Protein AF-A0A8T3PXR4-F1 (afdb_monomer_lite)

Sequence (225 aa):
MSGLLNSSEVPILCLSCGRNTTKSIGWIKRHSDFVCACGSVTKLDESHDIKSEIAKVEGLLSAHDPPSKFDIDRLPADILSGIGLIIGWWGYLQFQLGVIIRKAMKLHNDTGRVLTYGPDLKVLCNIIGTLTHSDHWIKDKGIRDDLKKLIKDVRDNSEKRNDYAHGMFGYDEKKNVFIRHLLKTPAHRATPGTEEMTVDTLGEASDQARDLWIRAHGIRGRLRT

Secondary structure (DSSP, 8-state):
-HHHHHH-EEEEE-TTT--EEEEEHHHHTT-SEEE-TTS-EEETTT-HHHHHHHHHHHHHHHHT--S-TT-GGGS-HHHHHHHHHHHHHHHHHHHHHHHHHHHHTT--HHHHHHHHSS--HHHHHHHHHHHTT-TTT---HHHHHHHHHHHHHHHHHHHHHHHHHH-EEEEETTTTEEEEEE--SHHHHHS-EEEEE-HHHHHHHHHHHHHHHHHHHHHHHHS--

Foldseek 3Di:
DCVVQQADWDWDADPPPRD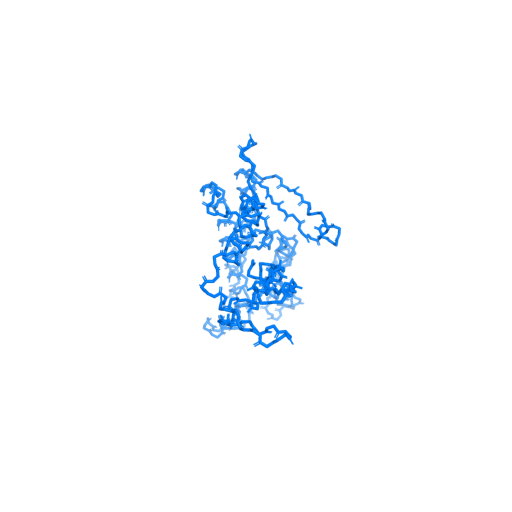IDIDGPVVLVVDQWDQDPVGDIDGSVPDPVNVVRSVVSVVVVVVPPPPVQFPVVPDDPLVVVLLVLLLVLLVLLLVLLLLLLCLLVVHDPVVSCVVSPPDDLLVSLVSLLVSLVDCSSPVDVVLSVLSPVLSVLCVVCVVVNCQSVPWGWGADPVVRWIWTFACPDPVCVVPTDIDTDDSVNSVVSSVSSNVSSVSSVVSSVVRDD

Radius of gyration: 28.44 Å; chains: 1; bounding box: 47×40×87 Å

Structure (mmCIF, N/CA/C/O backbone):
data_AF-A0A8T3PXR4-F1
#
_entry.id   AF-A0A8T3PXR4-F1
#
loop_
_atom_site.group_PDB
_atom_site.id
_atom_site.type_symbol
_atom_site.label_atom_id
_atom_site.label_alt_id
_atom_site.label_comp_id
_atom_site.label_asym_id
_atom_site.label_entity_id
_atom_site.label_seq_id
_atom_site.pdbx_PDB_ins_code
_atom_site.Cartn_x
_atom_site.Cartn_y
_atom_site.Cartn_z
_atom_site.occupancy
_atom_site.B_iso_or_equiv
_atom_site.auth_seq_id
_atom_site.auth_comp_id
_atom_site.auth_asym_id
_atom_site.auth_atom_id
_atom_site.pdbx_PDB_model_num
ATOM 1 N N . MET A 1 1 ? 4.095 -9.688 -24.729 1.00 55.47 1 MET A N 1
ATOM 2 C CA . MET A 1 1 ? 4.976 -9.709 -25.920 1.00 55.47 1 MET A CA 1
ATOM 3 C C . MET A 1 1 ? 4.521 -10.650 -27.032 1.00 55.47 1 MET A C 1
ATOM 5 O O . MET A 1 1 ? 4.740 -10.305 -28.183 1.00 55.47 1 MET A O 1
ATOM 9 N N . SER A 1 2 ? 3.842 -11.774 -26.756 1.00 61.28 2 SER A N 1
ATOM 10 C CA . SER A 1 2 ? 3.368 -12.675 -27.827 1.00 61.28 2 SER A CA 1
ATOM 11 C C . SER A 1 2 ? 2.432 -11.996 -28.840 1.00 61.28 2 SER A C 1
ATOM 13 O O . SER A 1 2 ? 2.462 -12.341 -30.013 1.00 61.28 2 SER A O 1
ATOM 15 N N . GLY A 1 3 ? 1.639 -11.003 -28.419 1.00 70.19 3 GLY A N 1
ATOM 16 C CA . GLY A 1 3 ? 0.692 -10.299 -29.291 1.00 70.19 3 GLY A CA 1
ATOM 17 C C . GLY A 1 3 ? 1.332 -9.546 -30.466 1.00 70.19 3 GLY A C 1
ATOM 18 O O . GLY A 1 3 ? 0.907 -9.752 -31.596 1.00 70.19 3 GLY A O 1
ATOM 19 N N . LEU A 1 4 ? 2.365 -8.729 -30.209 1.00 76.50 4 LEU A N 1
ATOM 20 C CA . LEU A 1 4 ? 3.019 -7.882 -31.223 1.00 76.50 4 LEU A CA 1
ATOM 21 C C . LEU A 1 4 ? 3.772 -8.712 -32.269 1.00 76.50 4 LEU A C 1
ATOM 23 O O . LEU A 1 4 ? 3.573 -8.511 -33.465 1.00 76.50 4 LEU A O 1
ATOM 27 N N . LEU A 1 5 ? 4.556 -9.699 -31.822 1.00 83.12 5 LEU A N 1
ATOM 28 C CA . LEU A 1 5 ? 5.255 -10.622 -32.719 1.00 83.12 5 LEU A CA 1
ATOM 29 C C . LEU A 1 5 ? 4.261 -11.416 -33.577 1.00 83.12 5 LEU A C 1
ATOM 31 O O . LEU A 1 5 ? 4.453 -11.568 -34.777 1.00 83.12 5 LEU A O 1
ATOM 35 N N . ASN A 1 6 ? 3.163 -11.890 -32.982 1.00 87.25 6 ASN A N 1
ATOM 36 C CA . ASN A 1 6 ? 2.164 -12.671 -33.707 1.00 87.25 6 ASN A CA 1
ATOM 37 C C . ASN A 1 6 ? 1.379 -11.855 -34.745 1.00 87.25 6 ASN A C 1
ATOM 39 O O . ASN A 1 6 ? 0.798 -12.468 -35.642 1.00 87.25 6 ASN A O 1
ATOM 43 N N . SER A 1 7 ? 1.340 -10.524 -34.624 1.00 89.38 7 SER A N 1
ATOM 44 C CA . SER A 1 7 ? 0.686 -9.627 -35.584 1.00 89.38 7 SER A CA 1
ATOM 45 C C . SER A 1 7 ? 1.596 -9.142 -36.713 1.00 89.38 7 SER A C 1
ATOM 47 O O . SER A 1 7 ? 1.076 -8.676 -37.721 1.00 89.38 7 SER A O 1
ATOM 49 N N . SER A 1 8 ? 2.922 -9.254 -36.579 1.00 91.31 8 SER A N 1
ATOM 50 C CA . SER A 1 8 ? 3.862 -8.864 -37.636 1.00 91.31 8 SER A CA 1
ATOM 51 C C . SER A 1 8 ? 3.664 -9.713 -38.891 1.00 91.31 8 SER A C 1
ATOM 53 O O . SER A 1 8 ? 3.487 -10.928 -38.796 1.00 91.31 8 SER A O 1
ATOM 55 N N . GLU A 1 9 ? 3.692 -9.075 -40.061 1.00 94.50 9 GLU A N 1
ATOM 56 C CA . GLU A 1 9 ? 3.496 -9.734 -41.353 1.00 94.50 9 GLU A CA 1
ATOM 57 C C . GLU A 1 9 ? 4.823 -10.137 -42.001 1.00 94.50 9 GLU A C 1
ATOM 59 O O . GLU A 1 9 ? 5.795 -9.385 -41.974 1.00 94.50 9 GLU A O 1
ATOM 64 N N . VAL A 1 10 ? 4.839 -11.321 -42.612 1.00 94.88 10 VAL A N 1
ATOM 65 C CA . VAL A 1 10 ? 5.963 -11.874 -43.373 1.00 94.88 10 VAL A CA 1
ATOM 66 C C . VAL A 1 10 ? 5.475 -12.209 -44.788 1.00 94.88 10 VAL A C 1
ATOM 68 O O . VAL A 1 10 ? 4.393 -12.796 -44.935 1.00 94.88 10 VAL A O 1
ATOM 71 N N . PRO A 1 11 ? 6.222 -11.829 -45.841 1.00 95.19 11 PRO A N 1
ATOM 72 C CA . PRO A 1 11 ? 5.898 -12.211 -47.210 1.00 95.19 11 PRO A CA 1
ATOM 73 C C . PRO A 1 11 ? 6.152 -13.707 -47.449 1.00 95.19 11 PRO A C 1
ATOM 75 O O . PRO A 1 11 ? 7.152 -14.270 -47.014 1.00 95.19 11 PRO A O 1
ATOM 78 N N . ILE A 1 12 ? 5.250 -14.344 -48.187 1.00 95.00 12 ILE A N 1
ATOM 79 C CA . ILE A 1 12 ? 5.318 -15.730 -48.644 1.00 95.00 12 ILE A CA 1
ATOM 80 C C . ILE A 1 12 ? 5.253 -15.705 -50.169 1.00 95.00 12 ILE A C 1
ATOM 82 O O . ILE A 1 12 ? 4.211 -15.392 -50.760 1.00 95.00 12 ILE A O 1
ATOM 86 N N . LEU A 1 13 ? 6.374 -16.054 -50.799 1.00 93.38 13 LEU A N 1
ATOM 87 C CA . LEU A 1 13 ? 6.504 -16.165 -52.246 1.00 93.38 13 LEU A CA 1
ATOM 88 C C . LEU A 1 13 ? 6.073 -17.560 -52.717 1.00 93.38 13 LEU A C 1
ATOM 90 O O . LEU A 1 13 ? 6.579 -18.581 -52.255 1.00 93.38 13 LEU A O 1
ATOM 94 N N . CYS A 1 14 ? 5.157 -17.613 -53.679 1.00 93.75 14 CYS A N 1
ATOM 95 C CA . CYS A 1 14 ? 4.831 -18.845 -54.384 1.00 93.75 14 CYS A CA 1
ATOM 96 C C . CYS A 1 14 ? 5.890 -19.132 -55.458 1.00 93.75 14 CYS A C 1
ATOM 98 O O . CYS A 1 14 ? 5.973 -18.412 -56.452 1.00 93.75 14 CYS A O 1
ATOM 100 N N . LEU A 1 15 ? 6.642 -20.225 -55.306 1.00 91.25 15 LEU A N 1
ATOM 101 C CA . LEU A 1 15 ? 7.681 -20.622 -56.267 1.00 91.25 15 LEU A CA 1
ATOM 102 C C . LEU A 1 15 ? 7.122 -21.066 -57.629 1.00 91.25 15 LEU A C 1
ATOM 104 O O . LEU A 1 15 ? 7.835 -21.025 -58.624 1.00 91.25 15 LEU A O 1
ATOM 108 N N . SER A 1 16 ? 5.848 -21.467 -57.698 1.00 94.50 16 SER A N 1
ATOM 109 C CA . SER A 1 16 ? 5.230 -21.929 -58.948 1.00 94.50 16 SER A CA 1
ATOM 110 C C . SER A 1 16 ? 4.718 -20.794 -59.837 1.00 94.50 16 SER A C 1
ATOM 112 O O . SER A 1 16 ? 4.829 -20.886 -61.053 1.00 94.50 16 SER A O 1
ATOM 114 N N . CYS A 1 17 ? 4.121 -19.742 -59.263 1.00 94.94 17 CYS A N 1
ATOM 115 C CA . CYS A 1 17 ? 3.515 -18.648 -60.042 1.00 94.94 17 CYS A CA 1
ATOM 116 C C . CYS A 1 17 ? 4.077 -17.254 -59.735 1.00 94.94 17 CYS A C 1
ATOM 118 O O . CYS A 1 17 ? 3.579 -16.270 -60.277 1.00 94.94 17 CYS A O 1
ATOM 120 N N . GLY A 1 18 ? 5.064 -17.145 -58.843 1.00 94.19 18 GLY A N 1
ATOM 121 C CA . GLY A 1 18 ? 5.722 -15.885 -58.488 1.00 94.19 18 G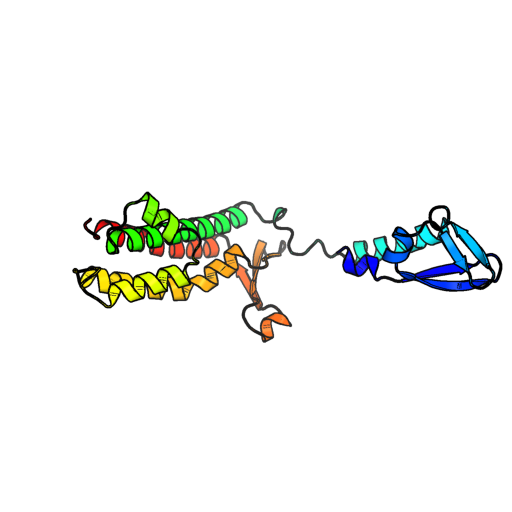LY A CA 1
ATOM 122 C C . GLY A 1 18 ? 4.862 -14.903 -57.688 1.00 94.19 18 GLY A C 1
ATOM 123 O O . GLY A 1 18 ? 5.325 -13.813 -57.363 1.00 94.19 18 GLY A O 1
ATOM 124 N N . ARG A 1 19 ? 3.611 -15.249 -57.348 1.00 94.19 19 ARG A N 1
ATOM 125 C CA . ARG A 1 19 ? 2.759 -14.384 -56.521 1.00 94.19 19 ARG A CA 1
ATOM 126 C C . ARG A 1 19 ? 3.329 -14.276 -55.112 1.00 94.19 19 ARG A C 1
ATOM 128 O O . ARG A 1 19 ? 3.669 -15.289 -54.502 1.00 94.19 19 ARG A O 1
ATOM 135 N N . ASN A 1 20 ? 3.352 -13.056 -54.590 1.00 94.69 20 ASN A N 1
ATOM 136 C CA . ASN A 1 20 ? 3.732 -12.764 -53.216 1.00 94.69 20 ASN A CA 1
ATOM 137 C C . ASN A 1 20 ? 2.477 -12.461 -52.387 1.00 94.69 20 ASN A C 1
ATOM 139 O O . ASN A 1 20 ? 1.603 -11.715 -52.829 1.00 94.69 20 ASN A O 1
ATOM 143 N N . THR A 1 21 ? 2.375 -13.051 -51.202 1.00 94.69 21 THR A N 1
ATOM 144 C CA . THR A 1 21 ? 1.263 -12.834 -50.264 1.00 94.69 21 THR A CA 1
ATOM 145 C C . THR A 1 21 ? 1.810 -12.591 -48.872 1.00 94.69 21 THR A C 1
ATOM 147 O O . THR A 1 21 ? 2.827 -13.173 -48.526 1.00 94.69 21 THR A O 1
ATOM 150 N N . THR A 1 22 ? 1.155 -11.776 -48.051 1.00 95.62 22 THR A N 1
ATOM 151 C CA . THR A 1 22 ? 1.582 -11.575 -46.661 1.00 95.62 22 THR A CA 1
ATOM 152 C C . THR A 1 22 ? 0.724 -12.394 -45.702 1.00 95.62 22 THR A C 1
ATOM 154 O O . THR A 1 22 ? -0.483 -12.577 -45.902 1.00 95.62 22 THR A O 1
ATOM 157 N N . LYS A 1 23 ? 1.359 -12.936 -44.659 1.00 96.56 23 LYS A N 1
ATOM 158 C CA . LYS A 1 23 ? 0.690 -13.600 -43.533 1.00 96.56 23 LYS A CA 1
ATOM 159 C C . LYS A 1 23 ? 1.350 -13.192 -42.232 1.00 96.56 23 LYS A C 1
ATOM 161 O O . LYS A 1 23 ? 2.550 -12.941 -42.191 1.00 96.56 23 LYS A O 1
ATOM 166 N N . SER A 1 24 ? 0.570 -13.155 -41.157 1.00 96.06 24 SER A N 1
ATOM 167 C CA . SER A 1 24 ? 1.131 -12.866 -39.844 1.00 96.06 24 SER A CA 1
ATOM 168 C C . SER A 1 24 ? 1.971 -14.035 -39.327 1.00 96.06 24 SER A C 1
ATOM 170 O O . SER A 1 24 ? 1.645 -15.198 -39.582 1.00 96.06 24 SER A O 1
ATOM 172 N N . ILE A 1 25 ? 3.016 -13.753 -38.547 1.00 93.12 25 ILE A N 1
ATOM 173 C CA . ILE A 1 25 ? 3.859 -14.788 -37.920 1.00 93.12 25 ILE A CA 1
ATOM 174 C C . ILE A 1 25 ? 3.004 -15.738 -37.076 1.00 93.12 25 ILE A C 1
ATOM 176 O O . ILE A 1 25 ? 3.205 -16.950 -37.105 1.00 93.12 25 ILE A O 1
ATOM 180 N N . GLY A 1 26 ? 2.000 -15.210 -36.368 1.00 92.44 26 GLY A N 1
ATOM 181 C CA . GLY A 1 26 ? 1.079 -16.031 -35.590 1.00 92.44 26 GLY A CA 1
ATOM 182 C C . GLY A 1 26 ? 0.266 -16.994 -36.459 1.00 92.44 26 GLY A C 1
ATOM 183 O O . GLY A 1 26 ? -0.016 -18.108 -36.025 1.00 92.44 26 GLY A O 1
ATOM 184 N N . TRP A 1 27 ? -0.109 -16.592 -37.678 1.00 96.25 27 TRP A N 1
ATOM 185 C CA . TRP A 1 27 ? -0.754 -17.486 -38.639 1.00 96.25 27 TRP A CA 1
ATOM 186 C C . TRP A 1 27 ? 0.228 -18.550 -39.138 1.00 96.25 27 TRP A C 1
ATOM 188 O O . TRP A 1 27 ? -0.108 -19.730 -39.083 1.00 96.25 27 TRP A O 1
ATOM 198 N N . ILE A 1 28 ? 1.445 -18.153 -39.528 1.00 95.12 28 ILE A N 1
ATOM 199 C CA . ILE A 1 28 ? 2.487 -19.061 -40.037 1.00 95.12 28 ILE A CA 1
ATOM 200 C C . ILE A 1 28 ? 2.848 -20.127 -38.995 1.00 95.12 28 ILE A C 1
ATOM 202 O O . ILE A 1 28 ? 2.883 -21.305 -39.316 1.00 95.12 28 ILE A O 1
ATOM 206 N N . LYS A 1 29 ? 3.012 -19.757 -37.719 1.00 92.00 29 LYS A N 1
ATOM 207 C CA . LYS A 1 29 ? 3.325 -20.711 -36.635 1.00 92.00 29 LYS A CA 1
ATOM 208 C C . LYS A 1 29 ? 2.205 -21.728 -36.354 1.00 92.00 29 LYS A C 1
ATOM 210 O O . LYS A 1 29 ? 2.455 -22.720 -35.678 1.00 92.00 29 LYS A O 1
ATOM 215 N N . ARG A 1 30 ? 0.974 -21.485 -36.824 1.00 95.50 30 ARG A N 1
ATOM 216 C CA . ARG A 1 30 ? -0.191 -22.371 -36.617 1.00 95.50 30 ARG A CA 1
ATOM 217 C C . ARG A 1 30 ? -0.522 -23.263 -37.814 1.00 95.50 30 ARG A C 1
ATOM 219 O O . ARG A 1 30 ? -1.423 -24.087 -37.690 1.00 95.50 30 ARG A O 1
ATOM 226 N N . HIS A 1 31 ? 0.156 -23.095 -38.946 1.00 96.31 31 HIS A N 1
ATOM 227 C CA . HIS A 1 31 ? -0.117 -23.847 -40.169 1.00 96.31 31 HIS A CA 1
ATOM 228 C C . HIS A 1 31 ? 1.189 -24.444 -40.696 1.00 96.31 31 HIS A C 1
ATOM 230 O O . HIS A 1 31 ? 2.198 -23.752 -40.769 1.00 96.31 31 HIS A O 1
ATOM 236 N N . SER A 1 32 ? 1.174 -25.723 -41.070 1.00 94.88 32 SER A N 1
ATOM 237 C CA . SER A 1 32 ? 2.310 -26.380 -41.731 1.00 94.88 32 SER A CA 1
ATOM 238 C C . SER A 1 32 ? 2.436 -25.965 -43.193 1.00 94.88 32 SER A C 1
ATOM 240 O O . SER A 1 32 ? 3.538 -25.895 -43.725 1.00 94.88 32 SER A O 1
ATOM 242 N N . ASP A 1 33 ? 1.310 -25.638 -43.831 1.00 95.94 33 ASP A N 1
ATOM 243 C CA . ASP A 1 33 ? 1.216 -25.469 -45.275 1.00 95.94 33 ASP A CA 1
ATOM 244 C C . ASP A 1 33 ? 0.520 -24.165 -45.663 1.00 95.94 33 ASP A C 1
ATOM 246 O O . ASP A 1 33 ? -0.430 -23.703 -45.024 1.00 95.94 33 ASP A O 1
ATOM 250 N N . PHE A 1 34 ? 0.967 -23.595 -46.778 1.00 95.31 34 PHE A N 1
ATOM 251 C CA . PHE A 1 34 ? 0.321 -22.484 -47.457 1.00 95.31 34 PHE A CA 1
ATOM 252 C C . PHE A 1 34 ? -0.095 -22.900 -48.866 1.00 95.31 34 PHE A C 1
ATOM 254 O O . PHE A 1 34 ? 0.737 -23.311 -49.673 1.00 95.31 34 PHE A O 1
ATOM 261 N N . VAL A 1 35 ? -1.381 -22.747 -49.181 1.00 96.62 35 VAL A N 1
ATOM 262 C CA . VAL A 1 35 ? -1.915 -23.009 -50.521 1.00 96.62 35 VAL A CA 1
ATOM 263 C C . VAL A 1 35 ? -2.042 -21.689 -51.272 1.00 96.62 35 VAL A C 1
ATOM 265 O O . VAL A 1 35 ? -2.816 -20.808 -50.889 1.00 96.62 35 VAL A O 1
ATOM 268 N N . CYS A 1 36 ? -1.283 -21.542 -52.355 1.00 96.00 36 CYS A N 1
ATOM 269 C CA . CYS A 1 36 ? -1.393 -20.382 -53.228 1.00 96.00 36 CYS A CA 1
ATOM 270 C C . CYS A 1 36 ? -2.688 -20.449 -54.051 1.00 96.00 36 CYS A C 1
ATOM 272 O O . CYS A 1 36 ? -3.188 -21.523 -54.374 1.00 96.00 36 CYS A O 1
ATOM 274 N N . ALA A 1 37 ? -3.189 -19.299 -54.502 1.00 94.81 37 ALA A N 1
ATOM 275 C CA . ALA A 1 37 ? -4.340 -19.224 -55.401 1.00 94.81 37 ALA A CA 1
ATOM 276 C C . ALA A 1 37 ? -4.116 -19.893 -56.778 1.00 94.81 37 ALA A C 1
ATOM 278 O O . ALA A 1 37 ? -5.078 -20.095 -57.509 1.00 94.81 37 ALA A O 1
ATOM 279 N N . CYS A 1 38 ? -2.875 -20.231 -57.152 1.00 94.50 38 CYS A N 1
ATOM 280 C CA . CYS A 1 38 ? -2.594 -21.066 -58.328 1.00 94.50 38 CYS A CA 1
ATOM 281 C C . CYS A 1 38 ? -2.692 -22.580 -58.051 1.00 94.50 38 CYS A C 1
ATOM 283 O O . CYS A 1 38 ? -2.491 -23.370 -58.967 1.00 94.50 38 CYS A O 1
ATOM 285 N N . GLY A 1 39 ? -2.962 -22.984 -56.805 1.00 95.25 39 GLY A N 1
ATOM 286 C CA . GLY A 1 39 ? -3.069 -24.380 -56.376 1.00 95.25 39 GLY A CA 1
ATOM 287 C C . GLY A 1 39 ? -1.771 -25.002 -55.853 1.00 95.25 39 GLY A C 1
ATOM 288 O O . GLY A 1 39 ? -1.816 -26.101 -55.310 1.00 95.25 39 GLY A O 1
ATOM 289 N N . SER A 1 40 ? -0.621 -24.327 -55.964 1.00 96.12 40 SER A N 1
ATOM 290 C CA . SER A 1 40 ? 0.639 -24.843 -55.411 1.00 96.12 40 SER A CA 1
ATOM 291 C C . SER A 1 40 ? 0.632 -24.824 -53.881 1.00 96.12 40 SER A C 1
ATOM 293 O O . SER A 1 40 ? 0.178 -23.842 -53.284 1.00 96.12 40 SER A O 1
ATOM 295 N N . VAL A 1 41 ? 1.236 -25.834 -53.260 1.00 95.81 41 VAL A N 1
ATOM 296 C CA . VAL A 1 41 ? 1.406 -25.921 -51.805 1.00 95.81 41 VAL A CA 1
ATOM 297 C C . VAL A 1 41 ? 2.857 -25.614 -51.432 1.00 95.81 41 VAL A C 1
ATOM 299 O O . VAL A 1 41 ? 3.776 -26.210 -51.988 1.00 95.81 41 VAL A O 1
ATOM 302 N N . THR A 1 42 ? 3.057 -24.697 -50.488 1.00 94.75 42 THR A N 1
ATOM 303 C CA . THR A 1 42 ? 4.356 -24.388 -49.879 1.00 94.75 42 THR A CA 1
ATOM 304 C C . THR A 1 42 ? 4.360 -24.891 -48.443 1.00 94.75 42 THR A C 1
ATOM 306 O O . THR A 1 42 ? 3.550 -24.432 -47.638 1.00 94.75 42 THR A O 1
ATOM 309 N N . LYS A 1 43 ? 5.301 -25.775 -48.107 1.00 94.69 43 LYS A N 1
ATOM 310 C CA . LYS A 1 43 ? 5.554 -26.190 -46.724 1.00 94.69 43 LYS A CA 1
ATOM 311 C C . LYS A 1 43 ? 6.290 -25.087 -45.968 1.00 94.69 43 LYS A C 1
ATOM 313 O O . LYS A 1 43 ? 7.404 -24.702 -46.329 1.00 94.69 43 LYS A O 1
ATOM 318 N N . LEU A 1 44 ? 5.643 -24.530 -44.955 1.00 92.06 44 LEU A N 1
ATOM 319 C CA . LEU A 1 44 ? 6.114 -23.363 -44.206 1.00 92.06 44 LEU A CA 1
ATOM 320 C C . LEU A 1 44 ? 7.227 -23.726 -43.219 1.00 92.06 44 LEU A C 1
ATOM 322 O O . LEU A 1 44 ? 8.135 -22.932 -42.984 1.00 92.06 44 LEU A O 1
ATOM 326 N N . ASP A 1 45 ? 7.173 -24.933 -42.669 1.00 88.44 45 ASP A N 1
ATOM 327 C CA . ASP A 1 45 ? 8.142 -25.493 -41.729 1.00 88.44 45 ASP A CA 1
ATOM 328 C C . ASP A 1 45 ? 9.436 -25.976 -42.399 1.00 88.44 45 ASP A C 1
ATOM 330 O O . ASP A 1 45 ? 10.473 -26.052 -41.743 1.00 88.44 45 ASP A O 1
ATOM 334 N N . GLU A 1 46 ? 9.410 -26.264 -43.696 1.00 89.56 46 GLU A N 1
ATOM 335 C CA . GLU A 1 46 ? 10.587 -26.652 -44.483 1.00 89.56 46 GLU A CA 1
ATOM 336 C C . GLU A 1 46 ? 11.215 -25.461 -45.233 1.00 89.56 46 GLU A C 1
ATOM 338 O O . GLU A 1 46 ? 12.376 -25.525 -45.639 1.00 89.56 46 GLU A O 1
ATOM 343 N N . SER A 1 47 ? 10.494 -24.343 -45.373 1.00 88.38 47 SER A N 1
ATOM 344 C CA . SER A 1 47 ? 10.971 -23.172 -46.114 1.00 88.38 47 SER A CA 1
ATOM 345 C C . SER A 1 47 ? 12.032 -22.377 -45.346 1.00 88.38 47 SER A C 1
ATOM 347 O O . SER A 1 47 ? 11.750 -21.704 -44.349 1.00 88.38 47 SER A O 1
ATOM 349 N N . HIS A 1 48 ? 13.271 -22.422 -45.842 1.00 85.31 48 HIS A N 1
ATOM 350 C CA . HIS A 1 48 ? 14.401 -21.679 -45.281 1.00 85.31 48 HIS A CA 1
ATOM 351 C C . HIS A 1 48 ? 14.174 -20.158 -45.311 1.00 85.31 48 HIS A C 1
ATOM 353 O O . HIS A 1 48 ? 14.446 -19.475 -44.324 1.00 85.31 48 HIS A O 1
ATOM 359 N N . ASP A 1 49 ? 13.617 -19.633 -46.402 1.00 86.81 49 ASP A N 1
ATOM 360 C CA . ASP A 1 49 ? 13.422 -18.190 -46.587 1.00 86.81 49 ASP A CA 1
ATOM 361 C C . ASP A 1 49 ? 12.409 -17.622 -45.587 1.00 86.81 49 ASP A C 1
ATOM 363 O O . ASP A 1 49 ? 12.632 -16.570 -44.990 1.00 86.81 49 ASP A O 1
ATOM 367 N N . ILE A 1 50 ? 11.330 -18.365 -45.319 1.00 89.38 50 IL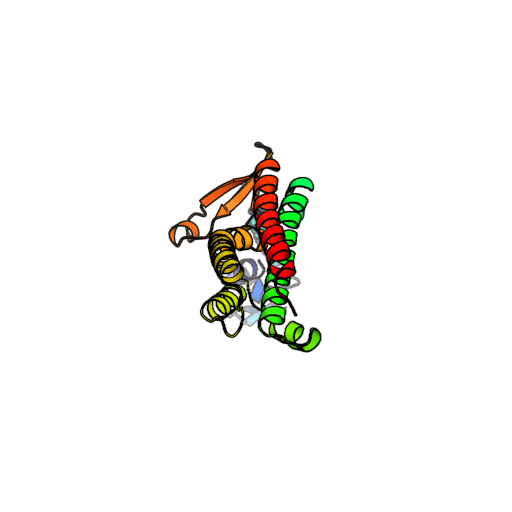E A N 1
ATOM 368 C CA . ILE A 1 50 ? 10.306 -17.959 -44.347 1.00 89.38 50 ILE A CA 1
ATOM 369 C C . ILE A 1 50 ? 10.882 -17.976 -42.929 1.00 89.38 50 ILE A C 1
ATOM 371 O O . ILE A 1 50 ? 10.646 -17.049 -42.154 1.00 89.38 50 ILE A O 1
ATOM 375 N N . LYS A 1 51 ? 11.682 -18.994 -42.588 1.00 89.56 51 LYS A N 1
ATOM 376 C CA . LYS A 1 51 ? 12.378 -19.046 -41.295 1.00 89.56 51 LYS A CA 1
ATOM 377 C C . LYS A 1 51 ? 13.359 -17.892 -41.127 1.00 89.56 51 LYS A C 1
ATOM 379 O O . LYS A 1 51 ? 13.422 -17.318 -40.043 1.00 89.56 51 LYS A O 1
ATOM 384 N N . SER A 1 52 ? 14.097 -17.544 -42.179 1.00 88.94 52 SER A N 1
ATOM 385 C CA . SER A 1 52 ? 15.052 -16.436 -42.152 1.00 88.94 52 SER A CA 1
ATOM 386 C C . SER A 1 52 ? 14.356 -15.089 -41.937 1.00 88.94 52 SER A C 1
ATOM 388 O O . SER A 1 52 ? 14.785 -14.315 -41.083 1.00 88.94 52 SER A O 1
ATOM 390 N N . GLU A 1 53 ? 13.238 -14.834 -42.620 1.00 89.06 53 GLU A N 1
ATOM 391 C CA . GLU A 1 53 ? 12.463 -13.604 -42.421 1.00 89.06 53 GLU A CA 1
ATOM 392 C C . GLU A 1 53 ? 11.809 -13.542 -41.031 1.00 89.06 53 GLU A C 1
ATOM 394 O O . GLU A 1 53 ? 11.844 -12.491 -40.391 1.00 89.06 53 GLU A O 1
ATOM 399 N N . ILE A 1 54 ? 11.296 -14.661 -40.500 1.00 90.00 54 ILE A N 1
ATOM 400 C CA . ILE A 1 54 ? 10.821 -14.718 -39.105 1.00 90.00 54 ILE A CA 1
ATOM 401 C C . ILE A 1 54 ? 11.966 -14.398 -38.141 1.00 90.00 54 ILE A C 1
ATOM 403 O O . ILE A 1 54 ? 11.793 -13.545 -37.276 1.00 90.00 54 ILE A O 1
ATOM 407 N N . ALA A 1 55 ? 13.138 -15.014 -38.315 1.00 88.62 55 ALA A N 1
ATOM 408 C CA . ALA A 1 55 ? 14.304 -14.774 -37.466 1.00 88.62 55 ALA A CA 1
ATOM 409 C C . ALA A 1 55 ? 14.797 -13.321 -37.550 1.00 88.62 55 ALA A C 1
ATOM 411 O O . ALA A 1 55 ? 15.245 -12.758 -36.555 1.00 88.62 55 ALA A O 1
ATOM 412 N N . LYS A 1 56 ? 14.683 -12.683 -38.717 1.00 89.31 56 LYS A N 1
ATOM 413 C CA . LYS A 1 56 ? 15.001 -11.265 -38.908 1.00 89.31 56 LYS A CA 1
ATOM 414 C C . LYS A 1 56 ? 14.008 -10.361 -38.185 1.00 89.31 56 LYS A C 1
ATOM 416 O O . LYS A 1 56 ? 14.432 -9.416 -37.529 1.00 89.31 56 LYS A O 1
ATOM 421 N N . VAL A 1 57 ? 12.706 -10.645 -38.267 1.00 85.75 57 VAL A N 1
ATOM 422 C CA . VAL A 1 57 ? 11.680 -9.901 -37.518 1.00 85.75 57 VAL A CA 1
ATOM 423 C C . VAL A 1 57 ? 11.850 -10.110 -36.012 1.00 85.75 57 VAL A C 1
ATOM 425 O O . VAL A 1 57 ? 11.798 -9.142 -35.257 1.00 85.75 57 VAL A O 1
ATOM 428 N N . GLU A 1 58 ? 12.117 -11.341 -35.572 1.00 84.06 58 GLU A N 1
ATOM 429 C CA . GLU A 1 58 ? 12.435 -11.664 -34.177 1.00 84.06 58 GLU A CA 1
ATOM 430 C C . GLU A 1 58 ? 13.697 -10.918 -33.721 1.00 84.06 58 GLU A C 1
ATOM 432 O O . GLU A 1 58 ? 13.666 -10.250 -32.694 1.00 84.06 58 GLU A O 1
ATOM 437 N N . GLY A 1 59 ? 14.762 -10.914 -34.525 1.00 82.25 59 GLY A N 1
ATOM 438 C CA . GLY A 1 59 ? 15.999 -10.184 -34.250 1.00 82.25 59 GLY A CA 1
ATOM 439 C C . GLY A 1 59 ? 15.823 -8.665 -34.213 1.00 82.25 59 GLY A C 1
ATOM 440 O O . GLY A 1 59 ? 16.414 -8.016 -33.360 1.00 82.25 59 GLY A O 1
ATOM 441 N N . LEU A 1 60 ? 14.988 -8.085 -35.080 1.00 79.62 60 LEU A N 1
ATOM 442 C CA . LEU A 1 60 ? 14.663 -6.654 -35.055 1.00 79.62 60 LEU A CA 1
ATOM 443 C C . LEU A 1 60 ? 13.850 -6.278 -33.815 1.00 79.62 60 LEU A C 1
ATOM 445 O O . LEU A 1 60 ? 14.089 -5.225 -33.231 1.00 79.62 60 LEU A O 1
ATOM 449 N N . LEU A 1 61 ? 12.919 -7.136 -33.397 1.00 70.31 61 LEU A N 1
ATOM 450 C CA . LEU A 1 61 ? 12.148 -6.932 -32.173 1.00 70.31 61 LEU A CA 1
ATOM 451 C C . LEU A 1 61 ? 13.016 -7.117 -30.922 1.00 70.31 61 LEU A C 1
ATOM 453 O O . LEU A 1 61 ? 12.874 -6.340 -29.987 1.00 70.31 61 LEU A O 1
ATOM 457 N N . SER A 1 62 ? 13.962 -8.059 -30.931 1.00 62.78 62 SER A N 1
ATOM 458 C CA . SER A 1 62 ? 14.920 -8.268 -29.837 1.00 62.78 62 SER A CA 1
ATOM 459 C C . SER A 1 62 ? 16.043 -7.224 -29.792 1.00 62.78 62 SER A C 1
ATOM 461 O O . SER A 1 62 ? 16.504 -6.877 -28.713 1.00 62.78 62 SER A O 1
ATOM 463 N N . ALA A 1 63 ? 16.490 -6.680 -30.929 1.00 57.62 63 ALA A N 1
ATOM 464 C CA . ALA A 1 63 ? 17.468 -5.585 -30.978 1.00 57.62 63 ALA A CA 1
ATOM 465 C C . ALA A 1 63 ? 16.843 -4.224 -30.620 1.00 57.62 63 ALA A C 1
ATOM 467 O O . ALA A 1 63 ? 17.547 -3.303 -30.206 1.00 57.62 63 ALA A O 1
ATOM 468 N N . HIS A 1 64 ? 15.520 -4.107 -30.760 1.00 52.62 64 HIS A N 1
ATOM 469 C CA . HIS A 1 64 ? 14.724 -2.999 -30.243 1.00 52.62 64 HIS A CA 1
ATOM 470 C C . HIS A 1 64 ? 14.119 -3.265 -28.866 1.00 52.62 64 HIS A C 1
ATOM 472 O O . HIS A 1 64 ? 13.325 -2.439 -28.418 1.00 52.62 64 HIS A O 1
ATOM 478 N N . ASP A 1 65 ? 14.513 -4.333 -28.167 1.00 44.62 65 ASP A N 1
ATOM 479 C CA . ASP A 1 65 ? 14.311 -4.394 -26.727 1.00 44.62 65 ASP A CA 1
ATOM 480 C C . ASP A 1 65 ? 15.395 -3.515 -26.082 1.00 44.62 65 ASP A C 1
ATOM 482 O O . ASP A 1 65 ? 16.538 -3.958 -25.926 1.00 44.62 65 ASP A O 1
ATOM 486 N N . PRO A 1 66 ? 15.103 -2.259 -25.663 1.00 46.22 66 PRO A N 1
ATOM 487 C CA . PRO A 1 66 ? 15.876 -1.715 -24.559 1.00 46.22 66 PRO A CA 1
ATOM 488 C C . PRO A 1 66 ? 15.818 -2.770 -23.446 1.00 46.22 66 PRO A C 1
ATOM 490 O O . PRO A 1 66 ? 14.745 -3.364 -23.276 1.00 46.22 66 PRO A O 1
ATOM 493 N N . PRO A 1 67 ? 16.921 -3.024 -22.708 1.00 46.91 67 PRO A N 1
ATOM 494 C CA . PRO A 1 67 ? 16.904 -3.955 -21.578 1.00 46.91 67 PRO A CA 1
ATOM 495 C C . PRO A 1 67 ? 15.624 -3.680 -20.813 1.00 46.91 67 PRO A C 1
ATOM 497 O O . PRO A 1 67 ? 15.382 -2.506 -20.512 1.00 46.91 67 PRO A O 1
ATOM 500 N N . SER A 1 68 ? 14.756 -4.693 -20.674 1.00 47.88 68 SER A N 1
ATOM 501 C CA . SER A 1 68 ? 13.383 -4.493 -20.209 1.00 47.88 68 SER A CA 1
ATOM 502 C C . SER A 1 68 ? 13.438 -3.522 -19.042 1.00 47.88 68 SER A C 1
ATOM 504 O O . SER A 1 68 ? 14.041 -3.841 -18.019 1.00 47.88 68 SER A O 1
ATOM 506 N N . LYS A 1 69 ? 12.929 -2.297 -19.237 1.00 50.53 69 LYS A N 1
ATOM 507 C CA . LYS A 1 69 ? 13.219 -1.121 -18.387 1.00 50.53 69 LYS A CA 1
ATOM 508 C C . LYS A 1 69 ? 12.761 -1.266 -16.923 1.00 50.53 69 LYS A C 1
ATOM 510 O O . LYS A 1 69 ? 12.838 -0.312 -16.161 1.00 50.53 69 LYS A O 1
ATOM 515 N N . PHE A 1 70 ? 12.275 -2.45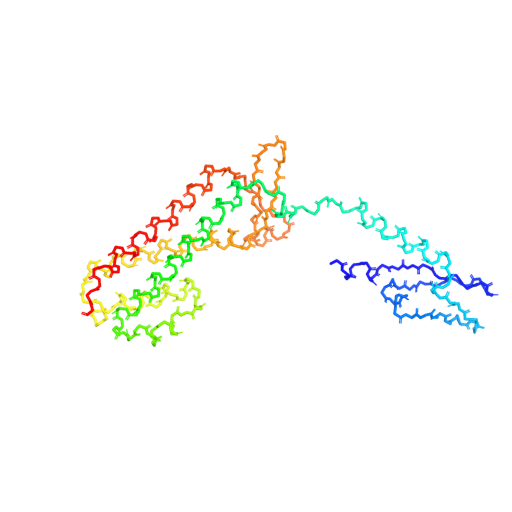0 -16.563 1.00 58.44 70 PHE A N 1
ATOM 516 C CA . PHE A 1 70 ? 11.605 -2.829 -15.332 1.00 58.44 70 PHE A CA 1
ATOM 517 C C . PHE A 1 70 ? 12.074 -4.216 -14.864 1.00 58.44 70 PHE A C 1
ATOM 519 O O . PHE A 1 70 ? 11.270 -5.003 -14.370 1.00 58.44 70 PHE A O 1
ATOM 526 N N . ASP A 1 71 ? 13.348 -4.558 -15.079 1.00 66.38 71 ASP A N 1
ATOM 527 C CA . ASP A 1 71 ? 13.920 -5.789 -14.534 1.00 66.38 71 ASP A CA 1
ATOM 528 C C . ASP A 1 71 ? 14.135 -5.612 -13.021 1.00 66.38 71 ASP A C 1
ATOM 530 O O . ASP A 1 71 ? 15.175 -5.130 -12.571 1.00 66.38 71 ASP A O 1
ATOM 534 N N . ILE A 1 72 ? 13.096 -5.930 -12.240 1.00 68.38 72 ILE A N 1
ATOM 535 C CA . ILE A 1 72 ? 13.124 -5.898 -10.769 1.00 68.38 72 ILE A CA 1
ATOM 536 C C . ILE A 1 72 ? 14.284 -6.742 -10.227 1.00 68.38 72 ILE A C 1
ATOM 538 O O . ILE A 1 72 ? 14.852 -6.384 -9.196 1.00 68.38 72 ILE A O 1
ATOM 542 N N . ASP A 1 73 ? 14.688 -7.795 -10.944 1.00 71.44 73 ASP A N 1
ATOM 543 C CA . ASP A 1 73 ? 15.777 -8.685 -10.537 1.00 71.44 73 ASP A CA 1
ATOM 544 C C . ASP A 1 73 ? 17.160 -8.014 -10.638 1.00 71.44 73 ASP A C 1
ATOM 546 O O . ASP A 1 73 ? 18.142 -8.529 -10.105 1.00 71.44 73 ASP A O 1
ATOM 550 N N . ARG A 1 74 ? 17.249 -6.836 -11.275 1.00 74.62 74 ARG A N 1
ATOM 551 C CA . ARG A 1 74 ? 18.466 -6.007 -11.333 1.00 74.62 74 ARG A CA 1
ATOM 552 C C . ARG A 1 74 ? 18.489 -4.876 -10.316 1.00 74.62 74 ARG A C 1
ATOM 554 O O . ARG A 1 74 ? 19.467 -4.130 -10.269 1.00 74.62 74 ARG A O 1
ATOM 561 N N . LEU A 1 75 ? 17.428 -4.705 -9.530 1.00 80.31 75 LEU A N 1
ATOM 562 C CA . LEU A 1 75 ? 17.423 -3.677 -8.501 1.00 80.31 75 LEU A CA 1
ATOM 563 C C . LEU A 1 75 ? 18.444 -4.022 -7.406 1.00 80.31 75 LEU A C 1
ATOM 565 O O . LEU A 1 75 ? 18.521 -5.179 -6.983 1.00 80.31 75 LEU A O 1
ATOM 569 N N . PRO A 1 76 ? 19.201 -3.031 -6.904 1.00 85.81 76 PRO A N 1
ATOM 570 C CA . PRO A 1 76 ? 20.055 -3.225 -5.741 1.00 85.81 76 PRO A CA 1
ATOM 571 C C . PRO A 1 76 ? 19.284 -3.818 -4.548 1.00 85.81 76 PRO A C 1
ATOM 573 O O . PRO A 1 76 ? 18.123 -3.480 -4.292 1.00 85.81 76 PRO A O 1
ATOM 576 N N . ALA A 1 77 ? 19.924 -4.734 -3.817 1.00 89.75 77 ALA A N 1
ATOM 577 C CA . ALA A 1 77 ? 19.274 -5.502 -2.751 1.00 89.75 77 ALA A CA 1
ATOM 578 C C . ALA A 1 77 ? 18.763 -4.625 -1.592 1.00 89.75 77 ALA A C 1
ATOM 580 O O . ALA A 1 77 ? 17.752 -4.940 -0.966 1.00 89.75 77 ALA A O 1
ATOM 581 N N . ASP A 1 78 ? 19.440 -3.516 -1.313 1.00 90.31 78 ASP A N 1
ATOM 582 C CA . ASP A 1 78 ? 19.048 -2.494 -0.342 1.00 90.31 78 ASP A CA 1
ATOM 583 C C . ASP A 1 78 ? 17.768 -1.753 -0.756 1.00 90.31 78 ASP A C 1
ATOM 585 O O . ASP A 1 78 ? 16.878 -1.562 0.074 1.00 90.31 78 ASP A O 1
ATOM 589 N N . ILE A 1 79 ? 17.617 -1.422 -2.041 1.00 89.38 79 ILE A N 1
ATOM 590 C CA . ILE A 1 79 ? 16.389 -0.839 -2.596 1.00 89.38 79 ILE A CA 1
ATOM 591 C C . ILE A 1 79 ? 15.223 -1.828 -2.486 1.00 89.38 79 ILE A C 1
ATOM 593 O O . ILE A 1 79 ? 14.156 -1.471 -1.978 1.00 89.38 79 ILE A O 1
ATOM 597 N N . LEU A 1 80 ? 15.426 -3.085 -2.900 1.00 90.12 80 LEU A N 1
ATOM 598 C CA . LEU A 1 80 ? 14.414 -4.143 -2.773 1.00 90.12 80 LEU A CA 1
ATOM 599 C C . LEU A 1 80 ? 14.004 -4.362 -1.312 1.00 90.12 80 LEU A C 1
ATOM 601 O O . LEU A 1 80 ? 12.814 -4.465 -1.007 1.00 90.12 80 LEU A O 1
ATOM 605 N N . SER A 1 81 ? 14.981 -4.382 -0.404 1.00 93.50 81 SER A N 1
ATOM 606 C CA . SER A 1 81 ? 14.752 -4.488 1.038 1.00 93.50 81 SER A CA 1
ATOM 607 C C . SER A 1 81 ? 13.944 -3.301 1.570 1.00 93.50 81 SER A C 1
ATOM 609 O O . SER A 1 81 ? 12.956 -3.501 2.277 1.00 93.50 81 SER A O 1
ATOM 611 N N . GLY A 1 82 ? 14.285 -2.070 1.172 1.00 93.69 82 GLY A N 1
ATOM 612 C CA . GLY A 1 82 ? 13.552 -0.860 1.549 1.00 93.69 82 GLY A CA 1
ATOM 613 C C . GLY A 1 82 ? 12.083 -0.902 1.118 1.00 93.69 82 GLY A C 1
ATOM 614 O O . GLY A 1 82 ? 11.189 -0.664 1.932 1.00 93.69 82 GLY A O 1
ATOM 615 N N . ILE A 1 83 ? 11.808 -1.295 -0.130 1.00 92.62 83 ILE A N 1
ATOM 616 C CA . ILE A 1 83 ? 10.435 -1.489 -0.630 1.00 92.62 83 ILE A CA 1
ATOM 617 C C . ILE A 1 83 ? 9.720 -2.588 0.168 1.00 92.62 83 ILE A C 1
ATOM 619 O O . ILE A 1 83 ? 8.575 -2.406 0.593 1.00 92.62 83 ILE A O 1
ATOM 623 N N . GLY A 1 84 ? 10.402 -3.709 0.416 1.00 94.44 84 GLY A N 1
ATOM 624 C CA . GLY A 1 84 ? 9.883 -4.819 1.211 1.00 94.44 84 GLY A CA 1
ATOM 625 C C . GLY A 1 84 ? 9.485 -4.402 2.630 1.00 94.44 84 GLY A C 1
ATOM 626 O O . GLY A 1 84 ? 8.407 -4.777 3.095 1.00 94.44 84 GLY A O 1
ATOM 627 N N . LEU A 1 85 ? 10.297 -3.577 3.297 1.00 97.00 85 LEU A N 1
ATOM 628 C CA . LEU A 1 85 ? 10.000 -3.034 4.626 1.00 97.00 85 LEU A CA 1
ATOM 629 C C . LEU A 1 85 ? 8.761 -2.136 4.614 1.00 97.00 85 LEU A C 1
ATOM 631 O O . LEU A 1 85 ? 7.880 -2.311 5.459 1.00 97.00 85 LEU A O 1
ATOM 635 N N . ILE A 1 86 ? 8.644 -1.237 3.631 1.00 96.31 86 ILE A N 1
ATOM 636 C CA . ILE A 1 86 ? 7.457 -0.385 3.464 1.00 96.31 86 ILE A CA 1
ATOM 637 C C . ILE A 1 86 ? 6.202 -1.259 3.333 1.00 96.31 86 ILE A C 1
ATOM 639 O O . ILE A 1 86 ? 5.236 -1.085 4.083 1.00 96.31 86 ILE A O 1
ATOM 643 N N . ILE A 1 87 ? 6.212 -2.228 2.412 1.00 96.19 87 ILE A N 1
ATOM 644 C CA . ILE A 1 87 ? 5.073 -3.130 2.179 1.00 96.19 87 ILE A CA 1
ATOM 645 C C . ILE A 1 87 ? 4.759 -3.945 3.441 1.00 96.19 87 ILE A C 1
ATOM 647 O O . ILE A 1 87 ? 3.587 -4.086 3.804 1.00 96.19 87 ILE A O 1
ATOM 651 N N . GLY A 1 88 ? 5.787 -4.431 4.138 1.00 96.56 88 GLY A N 1
ATOM 652 C CA . GLY A 1 88 ? 5.659 -5.161 5.395 1.00 96.56 88 GLY A CA 1
ATOM 653 C C . GLY A 1 88 ? 4.933 -4.353 6.470 1.00 96.56 88 GLY A C 1
ATOM 654 O O . GLY A 1 88 ? 3.951 -4.834 7.041 1.00 96.56 88 GLY A O 1
ATOM 655 N N . TRP A 1 89 ? 5.340 -3.101 6.705 1.00 98.06 89 TRP A N 1
ATOM 656 C CA . TRP A 1 89 ? 4.688 -2.228 7.687 1.00 98.06 89 TRP A CA 1
ATOM 657 C C . TRP A 1 89 ? 3.237 -1.917 7.338 1.00 98.06 89 TRP A C 1
ATOM 659 O O . TRP A 1 89 ? 2.373 -1.966 8.216 1.00 98.06 89 TRP A O 1
ATOM 669 N N . TRP A 1 90 ? 2.935 -1.689 6.060 1.00 97.56 90 TRP A N 1
ATOM 670 C CA . TRP A 1 90 ? 1.555 -1.528 5.605 1.00 97.56 90 TRP A CA 1
ATOM 671 C C . TRP A 1 90 ? 0.714 -2.794 5.803 1.00 97.56 90 TRP A C 1
ATOM 673 O O . TRP A 1 90 ? -0.444 -2.696 6.215 1.00 97.56 90 TRP A O 1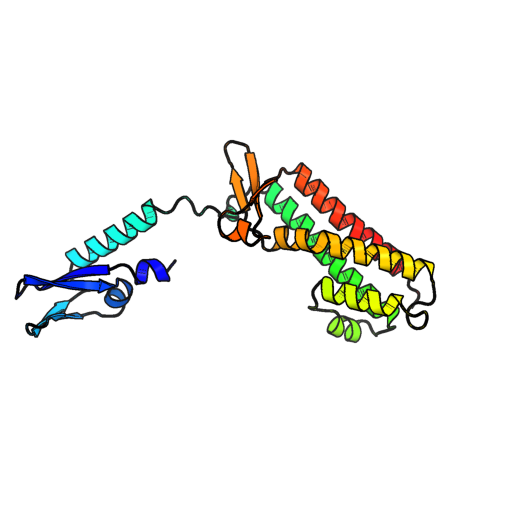
ATOM 683 N N . GLY A 1 91 ? 1.289 -3.980 5.585 1.00 96.31 91 GLY A N 1
ATOM 684 C CA . GLY A 1 91 ? 0.643 -5.259 5.891 1.00 96.31 91 GLY A CA 1
ATOM 685 C C . GLY A 1 91 ? 0.352 -5.421 7.386 1.00 96.31 91 GLY A C 1
ATOM 686 O O . GLY A 1 91 ? -0.766 -5.773 7.776 1.00 96.31 91 GLY A O 1
ATOM 687 N N . TYR A 1 92 ? 1.318 -5.087 8.247 1.00 97.69 92 TYR A N 1
ATOM 688 C CA . TYR A 1 92 ? 1.116 -5.095 9.696 1.00 97.69 92 TYR A CA 1
ATOM 689 C C . TYR A 1 92 ? 0.055 -4.089 10.140 1.00 97.69 92 TYR A C 1
ATOM 691 O O . TYR A 1 92 ? -0.772 -4.412 10.995 1.00 97.69 92 TYR A O 1
ATOM 699 N N . LEU A 1 93 ? 0.046 -2.886 9.567 1.00 97.94 93 LEU A N 1
ATOM 700 C CA . LEU A 1 93 ? -0.976 -1.878 9.818 1.00 97.94 93 LEU A CA 1
ATOM 701 C C . LEU A 1 93 ? -2.366 -2.393 9.424 1.00 97.94 93 LEU A C 1
ATOM 703 O O . LEU A 1 93 ? -3.265 -2.366 10.263 1.00 97.94 93 LEU A O 1
ATOM 707 N N . GLN A 1 94 ? -2.536 -2.930 8.210 1.00 97.44 94 GLN A N 1
ATOM 708 C CA . GLN A 1 94 ? -3.799 -3.523 7.748 1.00 97.44 94 GLN A CA 1
ATOM 709 C C . GLN A 1 94 ? -4.299 -4.594 8.727 1.00 97.44 94 GLN A C 1
ATOM 711 O O . GLN A 1 94 ? -5.464 -4.583 9.134 1.00 97.44 94 GLN A O 1
ATOM 716 N N . PHE A 1 95 ? -3.399 -5.468 9.183 1.00 96.88 95 PHE A N 1
ATOM 717 C CA . PHE A 1 95 ? -3.718 -6.463 10.200 1.00 96.88 95 PHE A CA 1
ATOM 718 C C . PHE A 1 95 ? -4.192 -5.823 11.516 1.00 96.88 95 PHE A C 1
ATOM 720 O O . PHE A 1 95 ? -5.216 -6.247 12.059 1.00 96.88 95 PHE A O 1
ATOM 727 N N . GLN A 1 96 ? -3.500 -4.795 12.031 1.00 98.00 96 GLN A N 1
ATOM 728 C CA . GLN A 1 96 ? -3.910 -4.120 13.271 1.00 98.00 96 GLN A CA 1
ATOM 729 C C . GLN A 1 96 ? -5.262 -3.411 13.135 1.00 98.00 96 GLN A C 1
ATOM 731 O O . GLN A 1 96 ? -6.056 -3.469 14.074 1.00 98.00 96 GLN A O 1
ATOM 736 N N . LEU A 1 97 ? -5.566 -2.799 11.985 1.00 98.31 97 LEU A N 1
ATOM 737 C CA . LEU A 1 97 ? -6.889 -2.219 11.724 1.00 98.31 97 LEU A CA 1
ATOM 738 C C . LEU A 1 97 ? -7.983 -3.294 11.801 1.00 98.31 97 LEU A C 1
ATOM 740 O O . LEU A 1 97 ? -9.002 -3.090 12.460 1.00 98.31 97 LEU A O 1
ATOM 744 N N . GLY A 1 98 ? -7.733 -4.479 11.234 1.00 97.88 98 GLY A N 1
ATOM 745 C CA . GLY A 1 98 ? -8.615 -5.635 11.398 1.00 97.88 98 GLY A CA 1
ATOM 746 C C . GLY A 1 98 ? -8.806 -6.031 12.868 1.00 97.88 98 GLY A C 1
ATOM 747 O O . GLY A 1 98 ? -9.933 -6.255 13.303 1.00 97.88 98 GLY A O 1
ATOM 748 N N . VAL A 1 99 ? -7.734 -6.071 13.671 1.00 97.38 99 VAL A N 1
ATOM 749 C CA . VAL A 1 99 ? -7.832 -6.366 15.118 1.00 97.38 99 VAL A CA 1
ATOM 750 C C . VAL A 1 99 ? -8.671 -5.315 15.852 1.00 97.38 99 VAL A C 1
ATOM 752 O O . VAL A 1 99 ? -9.486 -5.675 16.700 1.00 97.38 99 VAL A O 1
ATOM 755 N N . ILE A 1 100 ? -8.486 -4.031 15.535 1.00 98.00 100 ILE A N 1
ATOM 756 C CA . ILE A 1 100 ? -9.246 -2.918 16.121 1.00 98.00 100 ILE A CA 1
ATOM 757 C C . ILE A 1 100 ? -10.745 -3.102 15.873 1.00 98.00 100 ILE A C 1
ATOM 759 O O . ILE A 1 100 ? -11.520 -3.020 16.825 1.00 98.00 100 ILE A O 1
ATOM 763 N N . ILE A 1 101 ? -11.143 -3.412 14.634 1.00 97.94 101 ILE A N 1
ATOM 764 C CA . ILE A 1 101 ? -12.546 -3.661 14.270 1.00 97.94 101 ILE A CA 1
ATOM 765 C C . ILE A 1 101 ? -13.116 -4.809 15.107 1.00 97.94 101 ILE A C 1
ATOM 767 O O . ILE A 1 101 ? -14.148 -4.645 15.756 1.00 97.94 101 ILE A O 1
ATOM 771 N N . ARG A 1 102 ? -12.413 -5.950 15.164 1.00 97.12 102 ARG A N 1
ATOM 772 C CA . ARG A 1 102 ? -12.863 -7.125 15.930 1.00 97.12 102 ARG A CA 1
ATOM 773 C C . ARG A 1 102 ? -13.061 -6.815 17.406 1.00 97.12 102 ARG A C 1
ATOM 775 O O . ARG A 1 102 ? -14.083 -7.193 17.968 1.00 97.12 102 ARG A O 1
ATOM 782 N N . LYS A 1 103 ? -12.106 -6.109 18.019 1.00 96.56 103 LYS A N 1
ATOM 783 C CA . LYS A 1 103 ? -12.185 -5.713 19.429 1.00 96.56 103 LYS A CA 1
ATOM 784 C C . LYS A 1 103 ? -13.332 -4.742 19.691 1.00 96.56 103 LYS A C 1
ATOM 786 O O . LYS A 1 103 ? -14.098 -4.962 20.619 1.00 96.56 103 LYS A O 1
ATOM 791 N N . ALA A 1 104 ? -13.474 -3.702 18.870 1.00 96.69 104 ALA A N 1
ATOM 792 C CA . ALA A 1 104 ? -14.549 -2.721 19.013 1.00 96.69 104 ALA A CA 1
ATOM 793 C C . ALA A 1 104 ? -15.942 -3.360 18.868 1.00 96.69 104 ALA A C 1
ATOM 795 O O . ALA A 1 104 ? -16.877 -2.979 19.564 1.00 96.69 104 ALA A O 1
ATOM 796 N N . MET A 1 105 ? -16.067 -4.372 18.008 1.00 96.38 105 MET A N 1
ATOM 797 C CA . MET A 1 105 ? -17.308 -5.125 17.805 1.00 96.38 105 MET A CA 1
ATOM 798 C C . MET A 1 105 ? -17.473 -6.327 18.749 1.00 96.38 105 MET A C 1
ATOM 800 O O . MET A 1 105 ? -18.481 -7.023 18.660 1.00 96.38 105 MET A O 1
ATOM 804 N N . LYS A 1 106 ? -16.501 -6.594 19.635 1.00 95.81 106 LYS A N 1
ATOM 805 C CA . LYS A 1 106 ? -16.472 -7.759 20.541 1.00 95.81 106 LYS A CA 1
ATOM 806 C C . LYS A 1 106 ? -16.669 -9.103 19.828 1.00 95.81 106 LYS A C 1
ATOM 808 O O . LYS A 1 106 ? -17.326 -10.008 20.336 1.00 95.81 106 LYS A O 1
ATOM 813 N N . LEU A 1 107 ? -16.097 -9.234 18.635 1.00 95.62 107 LEU A N 1
ATOM 814 C CA . LEU A 1 107 ? -16.166 -10.466 17.856 1.00 95.62 107 LEU A CA 1
ATOM 815 C C . LEU A 1 107 ? -15.171 -11.495 18.394 1.00 95.62 107 LEU A C 1
ATOM 817 O O . LEU A 1 107 ? -14.040 -11.151 18.745 1.00 95.62 107 LEU A O 1
ATOM 821 N N . HIS A 1 108 ? -15.561 -12.772 18.370 1.00 96.25 108 HIS A N 1
ATOM 822 C CA . HIS A 1 108 ? -14.616 -13.869 18.561 1.00 96.25 108 HIS A CA 1
ATOM 823 C C . HIS A 1 108 ? -13.487 -13.780 17.522 1.00 96.25 108 HIS A C 1
ATOM 825 O O . HIS A 1 108 ? -13.722 -13.380 16.378 1.00 96.25 108 HIS A O 1
ATOM 831 N N . ASN A 1 109 ? -12.263 -14.155 17.906 1.00 93.62 109 ASN A N 1
ATOM 832 C CA . ASN A 1 109 ? -11.076 -13.951 17.073 1.00 93.62 109 ASN A CA 1
ATOM 833 C C . ASN A 1 109 ? -11.202 -14.604 15.692 1.00 93.62 109 ASN A C 1
ATOM 835 O O . ASN A 1 109 ? -10.905 -13.945 14.696 1.00 93.62 109 ASN A O 1
ATOM 839 N N . ASP A 1 110 ? -11.685 -15.845 15.625 1.00 95.19 110 ASP A N 1
ATOM 840 C CA . ASP A 1 110 ? -11.783 -16.588 14.363 1.00 95.19 110 ASP A CA 1
ATOM 841 C C . ASP A 1 110 ? -12.860 -16.010 13.444 1.00 95.19 110 ASP A C 1
ATOM 843 O O . ASP A 1 110 ? -12.578 -15.656 12.299 1.00 95.19 110 ASP A O 1
ATOM 847 N N . THR A 1 111 ? -14.071 -15.801 13.969 1.00 95.00 111 THR A N 1
ATOM 848 C CA . THR A 1 111 ? -15.184 -15.188 13.230 1.00 95.00 111 THR A CA 1
ATOM 849 C C . THR A 1 111 ? -14.808 -13.800 12.735 1.00 95.00 111 THR A C 1
ATOM 851 O O . THR A 1 111 ? -14.962 -13.473 11.561 1.00 95.00 111 THR A O 1
ATOM 854 N N . GLY A 1 112 ? -14.255 -12.975 13.621 1.00 94.12 112 GLY A N 1
ATOM 855 C CA . GLY A 1 112 ? -13.834 -11.640 13.256 1.00 94.12 112 GLY A CA 1
ATOM 856 C C . GLY A 1 112 ? -12.702 -11.657 12.231 1.00 94.12 112 GLY A C 1
ATOM 857 O O . GLY A 1 112 ? -12.643 -10.760 11.391 1.00 94.12 112 GLY A O 1
ATOM 858 N N . ARG A 1 113 ? -11.772 -12.625 12.290 1.00 93.38 113 ARG A N 1
ATOM 859 C CA . ARG A 1 113 ? -10.665 -12.727 11.325 1.00 93.38 113 ARG A CA 1
ATOM 860 C C . ARG A 1 113 ? -11.215 -12.990 9.935 1.00 93.38 113 ARG A C 1
ATOM 862 O O . ARG A 1 113 ? -10.809 -12.290 9.019 1.00 93.38 113 ARG A O 1
ATOM 869 N N . VAL A 1 114 ? -12.166 -13.912 9.796 1.00 94.69 114 VAL A N 1
ATOM 870 C CA . VAL A 1 114 ? -12.844 -14.175 8.517 1.00 94.69 114 VAL A CA 1
ATOM 871 C C . VAL A 1 114 ? -13.505 -12.905 7.971 1.00 94.69 114 VAL A C 1
ATOM 873 O O . VAL A 1 114 ? -13.349 -12.595 6.798 1.00 94.69 114 VAL A O 1
ATOM 876 N N . LEU A 1 115 ? -14.158 -12.114 8.829 1.00 92.50 115 LEU A N 1
ATOM 877 C CA . LEU A 1 115 ? -14.845 -10.879 8.421 1.00 92.50 115 LEU A CA 1
ATOM 878 C C . LEU A 1 115 ? -13.911 -9.710 8.076 1.00 92.50 115 LEU A C 1
ATOM 880 O O . LEU A 1 115 ? -14.329 -8.758 7.423 1.00 92.50 115 LEU A O 1
ATOM 884 N N . THR A 1 116 ? -12.665 -9.743 8.548 1.00 95.56 116 THR A N 1
ATOM 885 C CA . THR A 1 116 ? -11.703 -8.636 8.387 1.00 95.56 116 THR A CA 1
ATOM 886 C C . THR A 1 116 ? -10.508 -8.999 7.509 1.00 95.56 116 THR A C 1
ATOM 888 O O . THR A 1 116 ? -9.634 -8.160 7.299 1.00 95.56 116 THR A O 1
ATOM 891 N N . TYR A 1 117 ? -10.455 -10.225 6.985 1.00 92.94 117 TYR A N 1
ATOM 892 C CA . TYR A 1 117 ? -9.403 -10.691 6.090 1.00 92.94 117 TYR A CA 1
ATOM 893 C C . TYR A 1 117 ? -9.776 -10.448 4.630 1.00 92.94 117 TYR A C 1
ATOM 895 O O . TYR A 1 117 ? -10.833 -10.881 4.182 1.00 92.94 117 TYR A O 1
ATOM 903 N N . GLY A 1 118 ? -8.901 -9.771 3.885 1.00 90.62 118 GLY A N 1
ATOM 904 C CA . GLY A 1 118 ? -9.105 -9.482 2.463 1.00 90.62 118 GLY A CA 1
ATOM 905 C C . GLY A 1 118 ? -9.515 -8.043 2.125 1.00 90.62 118 GLY A C 1
ATOM 906 O O . GLY A 1 118 ? -9.007 -7.548 1.121 1.00 90.62 118 GLY A O 1
ATOM 907 N N . PRO A 1 119 ? -10.347 -7.328 2.918 1.00 94.25 119 PRO A N 1
ATOM 908 C CA . PRO A 1 119 ? -10.656 -5.934 2.632 1.00 94.25 119 PRO A CA 1
ATOM 909 C C . PRO A 1 119 ? -9.406 -5.065 2.521 1.00 94.25 119 PRO A C 1
ATOM 911 O O . PRO A 1 119 ? -8.462 -5.200 3.309 1.00 94.25 119 PRO A O 1
ATOM 914 N N . ASP A 1 120 ? -9.431 -4.140 1.566 1.00 94.12 120 ASP A N 1
ATOM 915 C CA . ASP A 1 120 ? -8.394 -3.127 1.427 1.00 94.12 120 ASP A CA 1
ATOM 916 C C . ASP A 1 120 ? -8.389 -2.144 2.618 1.00 94.12 120 ASP A C 1
ATOM 918 O O . ASP A 1 120 ? -9.309 -2.083 3.443 1.00 94.12 120 ASP A O 1
ATOM 922 N N . LEU A 1 121 ? -7.327 -1.342 2.710 1.00 95.06 121 LEU A N 1
ATOM 923 C CA . LEU A 1 121 ? -7.164 -0.343 3.770 1.00 95.06 121 LEU A CA 1
ATOM 924 C C . LEU A 1 121 ? -8.318 0.665 3.817 1.00 95.06 121 LEU A C 1
ATOM 926 O O . LEU A 1 121 ? -8.727 1.075 4.903 1.00 95.06 121 LEU A O 1
ATOM 930 N N . LYS A 1 122 ? -8.868 1.058 2.664 1.00 95.44 122 LYS A N 1
ATOM 931 C CA . LYS A 1 122 ? -9.935 2.058 2.579 1.00 95.44 122 LYS A CA 1
ATOM 932 C C . LYS A 1 122 ? -11.221 1.525 3.202 1.00 95.44 122 LYS A C 1
ATOM 934 O O . LYS A 1 122 ? -11.854 2.239 3.983 1.00 95.44 122 LYS A O 1
ATOM 939 N N . VAL A 1 123 ? -11.573 0.273 2.918 1.00 96.88 123 VAL A N 1
ATOM 940 C CA . VAL A 1 123 ? -12.718 -0.422 3.513 1.00 96.88 123 VAL A CA 1
ATOM 941 C C . VAL A 1 123 ? -12.539 -0.539 5.026 1.00 96.88 123 VAL A C 1
ATOM 943 O O . VAL A 1 123 ? -13.439 -0.148 5.770 1.00 96.88 123 VAL A O 1
ATOM 946 N N . LEU A 1 124 ? -11.369 -0.976 5.504 1.00 97.88 124 LEU A N 1
ATOM 947 C CA . LEU A 1 124 ? -11.094 -1.068 6.945 1.00 97.88 124 LEU A CA 1
ATOM 948 C C . LEU A 1 124 ? -11.192 0.302 7.637 1.00 97.88 124 LEU A C 1
ATOM 950 O O . LEU A 1 124 ? -11.824 0.424 8.688 1.00 97.88 124 LEU A O 1
ATOM 954 N N . CYS A 1 125 ? -10.637 1.357 7.032 1.00 98.25 125 CYS A N 1
ATOM 955 C CA . CYS A 1 125 ? -10.762 2.725 7.535 1.00 98.25 125 CYS A CA 1
ATOM 956 C C . CYS A 1 125 ? -12.218 3.209 7.570 1.00 98.25 125 CYS A C 1
ATOM 958 O O . CYS A 1 125 ? -12.592 3.920 8.501 1.00 98.25 125 CYS A O 1
ATOM 960 N N . ASN A 1 126 ? -13.048 2.845 6.585 1.00 98.12 126 ASN A N 1
ATOM 961 C CA . ASN A 1 126 ? -14.475 3.181 6.577 1.00 98.12 126 ASN A CA 1
ATOM 962 C C . ASN A 1 126 ? -15.214 2.513 7.739 1.00 98.12 126 ASN A C 1
ATOM 964 O O . ASN A 1 126 ? -15.928 3.205 8.461 1.00 98.12 126 ASN A O 1
ATOM 968 N N . ILE A 1 127 ? -14.985 1.214 7.962 1.00 98.19 127 ILE A N 1
ATOM 969 C CA . ILE A 1 127 ? -15.588 0.475 9.080 1.00 98.19 127 ILE A CA 1
ATOM 970 C C . ILE A 1 127 ? -15.201 1.128 10.411 1.00 98.19 127 ILE A C 1
ATOM 972 O O . ILE A 1 127 ? -16.071 1.448 11.217 1.00 98.19 127 ILE A O 1
ATOM 976 N N . ILE A 1 128 ? -13.908 1.393 10.628 1.00 98.31 128 ILE A N 1
ATOM 977 C CA . ILE A 1 128 ? -13.436 2.069 11.846 1.00 98.31 128 ILE A CA 1
ATOM 978 C C . ILE A 1 128 ? -14.075 3.453 11.981 1.00 98.31 128 ILE A C 1
ATOM 980 O O . ILE A 1 128 ? -14.540 3.798 13.064 1.00 98.31 128 ILE A O 1
ATOM 984 N N . GLY A 1 129 ? -14.158 4.223 10.894 1.00 98.19 129 GLY A N 1
ATOM 985 C CA . GLY A 1 129 ? -14.851 5.510 10.871 1.00 98.19 129 GLY A CA 1
ATOM 986 C C . GLY A 1 129 ? -16.268 5.395 11.429 1.00 98.19 129 GLY A C 1
ATOM 987 O O . GLY A 1 129 ? -16.587 6.071 12.407 1.00 98.19 129 GLY A O 1
ATOM 988 N N . THR A 1 130 ? -17.070 4.468 10.902 1.00 98.19 130 THR A N 1
ATOM 989 C CA . THR A 1 130 ? -18.427 4.176 11.392 1.00 98.19 130 THR A CA 1
ATOM 990 C C . THR A 1 130 ? -18.446 3.827 12.881 1.00 98.19 130 THR A C 1
ATOM 992 O O . THR A 1 130 ? -19.239 4.397 13.630 1.00 98.19 130 THR A O 1
ATOM 995 N N . LEU A 1 131 ? -17.539 2.961 13.344 1.00 97.44 131 LEU A N 1
ATOM 996 C CA . LEU A 1 131 ? -17.448 2.582 14.760 1.00 97.44 131 LEU A CA 1
ATOM 997 C C . LEU A 1 131 ? -17.117 3.778 15.672 1.00 97.44 131 LEU A C 1
ATOM 999 O O . LEU A 1 131 ? -17.563 3.821 16.814 1.00 97.44 131 LEU A O 1
ATOM 1003 N N . THR A 1 132 ? -16.380 4.779 15.178 1.00 98.00 132 THR A N 1
ATOM 1004 C CA . THR A 1 132 ? -16.027 5.989 15.949 1.00 98.00 132 THR A CA 1
ATOM 1005 C C . THR A 1 132 ? -17.113 7.072 15.983 1.00 98.00 132 THR A C 1
ATOM 1007 O O . THR A 1 132 ? -16.941 8.086 16.671 1.00 98.00 132 THR A O 1
ATOM 1010 N N . HIS A 1 133 ? -18.223 6.901 15.258 1.00 96.94 133 HIS A N 1
ATOM 1011 C CA . HIS A 1 133 ? -19.353 7.838 15.292 1.00 96.94 133 HIS A CA 1
ATOM 1012 C C . HIS A 1 133 ? -20.313 7.594 16.461 1.00 96.94 133 HIS A C 1
ATOM 1014 O O . HIS A 1 133 ? -21.093 8.483 16.789 1.00 96.94 133 HIS A O 1
ATOM 1020 N N . SER A 1 134 ? -20.239 6.431 17.110 1.00 93.44 134 SER A N 1
ATOM 1021 C CA . SER A 1 134 ? -21.122 6.053 18.213 1.00 93.44 134 SER A CA 1
ATOM 1022 C C . SER A 1 134 ? -20.317 5.594 19.427 1.00 93.44 134 SER A C 1
ATOM 1024 O O . SER A 1 134 ? -19.280 4.942 19.302 1.00 93.44 134 SER A O 1
ATOM 1026 N N . ASP A 1 135 ? -20.802 5.925 20.619 1.00 95.94 135 ASP A N 1
ATOM 1027 C CA . ASP A 1 135 ? -20.276 5.422 21.889 1.00 95.94 135 ASP A CA 1
ATOM 1028 C C . ASP A 1 135 ? -20.705 3.976 22.191 1.00 95.94 135 ASP A C 1
ATOM 1030 O O . ASP A 1 135 ? -20.111 3.336 23.060 1.00 95.94 135 ASP A O 1
ATOM 1034 N N . HIS A 1 136 ? -21.672 3.441 21.436 1.00 96.12 136 HIS A N 1
ATOM 1035 C CA . HIS A 1 136 ? -22.126 2.057 21.533 1.00 96.12 136 HIS A CA 1
ATOM 1036 C C . HIS A 1 136 ? -20.974 1.065 21.320 1.00 96.12 136 HIS A C 1
ATOM 1038 O O . HIS A 1 136 ? -20.801 0.133 22.105 1.00 96.12 136 HIS A O 1
ATOM 1044 N N . TRP A 1 137 ? -20.161 1.297 20.285 1.00 96.31 137 TRP A N 1
ATOM 1045 C CA . TRP A 1 137 ? -19.039 0.428 19.922 1.00 96.31 137 TRP A CA 1
ATOM 1046 C C . TRP A 1 137 ? -17.777 0.743 20.723 1.00 96.31 137 TRP A C 1
ATOM 1048 O O . TRP A 1 137 ? -17.082 -0.149 21.201 1.00 96.31 137 TRP A O 1
ATOM 1058 N N . ILE A 1 138 ? -17.464 2.029 20.877 1.00 97.00 138 ILE A N 1
ATOM 1059 C CA . ILE A 1 138 ? -16.243 2.487 21.540 1.00 97.00 138 ILE A CA 1
ATOM 1060 C C . ILE A 1 138 ? -16.646 3.570 22.526 1.00 97.00 138 ILE A C 1
ATOM 1062 O O . ILE A 1 138 ? -16.827 4.708 22.119 1.00 97.00 138 ILE A O 1
ATOM 1066 N N . LYS A 1 139 ? -16.770 3.245 23.817 1.00 96.50 139 LYS A N 1
ATOM 1067 C CA . LYS A 1 139 ? -17.245 4.194 24.845 1.00 96.50 139 LYS A CA 1
ATOM 1068 C C . LYS A 1 139 ? -16.289 5.361 25.101 1.00 96.50 139 LYS A C 1
ATOM 1070 O O . LYS A 1 139 ? -16.733 6.486 25.324 1.00 96.50 139 LYS A O 1
ATOM 1075 N N . ASP A 1 140 ? -14.986 5.108 25.042 1.00 97.62 140 ASP A N 1
ATOM 1076 C CA . ASP A 1 140 ? -13.951 6.105 25.322 1.00 97.62 140 ASP A CA 1
ATOM 1077 C C . ASP A 1 140 ? -13.821 7.120 24.171 1.00 97.62 140 ASP A C 1
ATOM 1079 O O . ASP A 1 140 ? -13.483 6.761 23.040 1.00 97.62 140 ASP A O 1
ATOM 1083 N N . LYS A 1 141 ? -14.085 8.402 24.459 1.00 97.50 141 LYS A N 1
ATOM 1084 C CA . LYS A 1 141 ? -14.004 9.488 23.469 1.00 97.50 141 LYS A CA 1
ATOM 1085 C C . LYS A 1 141 ? -12.579 9.703 22.951 1.00 97.50 141 LYS A C 1
ATOM 1087 O O . LYS A 1 141 ? -12.416 9.905 21.752 1.00 97.50 141 LYS A O 1
ATOM 1092 N N . GLY A 1 142 ? -11.569 9.625 23.817 1.00 97.88 142 GLY A N 1
ATOM 1093 C CA . GLY A 1 142 ? -10.170 9.798 23.428 1.00 97.88 142 GLY A CA 1
ATOM 1094 C C . GLY A 1 142 ? -9.724 8.724 22.438 1.00 97.88 142 GLY A C 1
ATOM 1095 O O . GLY A 1 142 ? -9.106 9.034 21.423 1.00 97.88 142 GLY A O 1
ATOM 1096 N N . ILE A 1 143 ? -10.139 7.470 22.654 1.00 98.25 143 ILE A N 1
ATOM 1097 C CA . ILE A 1 143 ? -9.898 6.385 21.693 1.00 98.25 143 ILE A CA 1
ATOM 1098 C C . ILE A 1 143 ? -10.584 6.671 20.351 1.00 98.25 143 ILE A C 1
ATOM 1100 O O . ILE A 1 143 ? -9.963 6.470 19.306 1.00 98.25 143 ILE A O 1
ATOM 1104 N N . ARG A 1 144 ? -11.839 7.148 20.355 1.00 98.44 144 ARG A N 1
ATOM 1105 C CA . ARG A 1 144 ? -12.549 7.505 19.112 1.00 98.44 144 ARG A CA 1
ATOM 1106 C C . ARG A 1 144 ? -11.826 8.614 18.344 1.00 98.44 144 ARG A C 1
ATOM 1108 O O . ARG A 1 144 ? -11.681 8.503 17.129 1.00 98.44 144 ARG A O 1
ATOM 1115 N N . ASP A 1 145 ? -11.363 9.652 19.031 1.00 98.44 145 ASP A N 1
ATOM 1116 C CA . ASP A 1 145 ? -10.679 10.787 18.404 1.00 98.44 145 ASP A CA 1
ATOM 1117 C C . ASP A 1 145 ? -9.301 10.386 17.848 1.00 98.44 145 ASP A C 1
ATOM 1119 O O . ASP A 1 145 ? -8.949 10.766 16.729 1.00 98.44 145 ASP A O 1
ATOM 1123 N N . ASP A 1 146 ? -8.556 9.539 18.561 1.00 98.50 146 ASP A N 1
ATOM 1124 C CA . ASP A 1 146 ? -7.282 9.000 18.076 1.00 98.50 146 ASP A CA 1
ATOM 1125 C C . ASP A 1 146 ? -7.460 8.088 16.857 1.00 98.50 146 ASP A C 1
ATOM 1127 O O . ASP A 1 146 ? -6.670 8.158 15.913 1.00 98.50 146 ASP A O 1
ATOM 1131 N N . LEU A 1 147 ? -8.515 7.265 16.837 1.00 98.56 147 LEU A N 1
ATOM 1132 C CA . LEU A 1 147 ? -8.855 6.446 15.673 1.00 98.56 147 LEU A CA 1
ATOM 1133 C C . LEU A 1 147 ? -9.223 7.308 14.468 1.00 98.56 147 LEU A C 1
ATOM 1135 O O . LEU A 1 147 ? -8.755 7.013 13.373 1.00 98.56 147 LEU A O 1
ATOM 1139 N N . LYS A 1 148 ? -10.001 8.382 14.650 1.00 98.62 148 LYS A N 1
ATOM 1140 C CA . LYS A 1 148 ? -10.337 9.322 13.564 1.00 98.62 148 LYS A CA 1
ATOM 1141 C C . LYS A 1 148 ? -9.090 9.962 12.956 1.00 98.62 148 LYS A C 1
ATOM 1143 O O . LYS A 1 148 ? -8.984 10.039 11.733 1.00 98.62 148 LYS A O 1
ATOM 1148 N N . LYS A 1 149 ? -8.133 10.377 13.793 1.00 98.56 149 LYS A N 1
ATOM 1149 C CA . LYS A 1 149 ? -6.835 10.894 13.327 1.00 98.56 149 LYS A CA 1
ATOM 1150 C C . LYS A 1 149 ? -6.057 9.817 12.574 1.00 98.56 149 LYS A C 1
ATOM 1152 O O . LYS A 1 149 ? -5.630 10.055 11.453 1.00 98.56 149 LYS A O 1
ATOM 1157 N N . LEU A 1 150 ? -5.945 8.615 13.148 1.00 98.56 150 LEU A N 1
ATOM 1158 C CA . LEU A 1 150 ? -5.253 7.496 12.509 1.00 98.56 150 LEU A CA 1
ATOM 1159 C C . LEU A 1 150 ? -5.842 7.181 11.130 1.00 98.56 150 LEU A C 1
ATOM 1161 O O . LEU A 1 150 ? -5.099 7.139 10.160 1.00 98.56 150 LEU A O 1
ATOM 1165 N N . ILE A 1 151 ? -7.158 6.974 11.010 1.00 98.31 151 ILE A N 1
ATOM 1166 C CA . ILE A 1 151 ? -7.765 6.602 9.721 1.00 98.31 151 ILE A CA 1
ATOM 1167 C C . ILE A 1 151 ? -7.628 7.706 8.674 1.00 98.31 151 ILE A C 1
ATOM 1169 O O . ILE A 1 151 ? -7.542 7.391 7.489 1.00 98.31 151 ILE A O 1
ATOM 1173 N N . LYS A 1 152 ? -7.601 8.979 9.090 1.00 98.06 152 LYS A N 1
ATOM 1174 C CA . LYS A 1 152 ? -7.313 10.092 8.187 1.00 98.06 152 LYS A CA 1
ATOM 1175 C C . LYS A 1 152 ? -5.891 9.956 7.640 1.00 98.06 152 LYS A C 1
ATOM 1177 O O . LYS A 1 152 ? -5.724 9.876 6.430 1.00 98.06 152 LYS A O 1
ATOM 1182 N N . ASP A 1 153 ? -4.903 9.819 8.519 1.00 97.94 153 ASP A N 1
ATOM 1183 C CA . ASP A 1 153 ? -3.494 9.719 8.121 1.00 97.94 153 ASP A CA 1
ATOM 1184 C C . ASP A 1 153 ? -3.223 8.469 7.264 1.00 97.94 153 ASP A C 1
ATOM 1186 O O . ASP A 1 153 ? -2.473 8.522 6.289 1.00 97.94 153 ASP A O 1
ATOM 1190 N N . VAL A 1 154 ? -3.873 7.345 7.583 1.00 97.56 154 VAL A N 1
ATOM 1191 C CA . VAL A 1 154 ? -3.799 6.106 6.795 1.00 97.56 154 VAL A CA 1
ATOM 1192 C C . VAL A 1 154 ? -4.365 6.316 5.392 1.00 97.56 154 VAL A C 1
ATOM 1194 O O . VAL A 1 154 ? -3.732 5.910 4.420 1.00 97.56 154 VAL A O 1
ATOM 1197 N N . ARG A 1 155 ? -5.529 6.965 5.257 1.00 95.81 155 ARG A N 1
ATOM 1198 C CA . ARG A 1 155 ? -6.124 7.262 3.943 1.00 95.81 155 ARG A CA 1
ATOM 1199 C C . ARG A 1 155 ? -5.235 8.194 3.130 1.00 95.81 155 ARG A C 1
ATOM 1201 O O . ARG A 1 155 ? -4.951 7.874 1.978 1.00 95.81 155 ARG A O 1
ATOM 1208 N N . ASP A 1 156 ? -4.747 9.263 3.750 1.00 94.94 156 ASP A N 1
ATOM 1209 C CA . ASP A 1 156 ? -3.896 10.269 3.106 1.00 94.94 156 ASP A CA 1
ATOM 1210 C C . ASP A 1 156 ? -2.577 9.667 2.580 1.00 94.94 156 ASP A C 1
ATOM 1212 O O . ASP A 1 156 ? -2.003 10.176 1.619 1.00 94.94 156 ASP A O 1
ATOM 1216 N N . ASN A 1 157 ? -2.113 8.550 3.158 1.00 94.44 157 ASN A N 1
ATOM 1217 C CA . ASN A 1 157 ? -0.891 7.857 2.732 1.00 94.44 157 ASN A CA 1
ATOM 1218 C C . ASN A 1 157 ? -1.130 6.538 1.968 1.00 94.44 157 ASN A C 1
ATOM 1220 O O . ASN A 1 157 ? -0.176 5.952 1.456 1.00 94.44 157 ASN A O 1
ATOM 1224 N N . SER A 1 158 ? -2.375 6.070 1.843 1.00 90.12 158 SER A N 1
ATOM 1225 C CA . SER A 1 158 ? -2.691 4.775 1.213 1.00 90.12 158 SER A CA 1
ATOM 1226 C C . SER A 1 158 ? -2.321 4.703 -0.274 1.00 90.12 158 SER A C 1
ATOM 1228 O O . SER A 1 158 ? -1.903 3.652 -0.758 1.00 90.12 158 SER A O 1
ATOM 1230 N N . GLU A 1 159 ? -2.380 5.826 -0.991 1.00 87.19 159 GLU A N 1
ATOM 1231 C CA . GLU A 1 159 ? -1.940 5.898 -2.389 1.00 87.19 159 GLU A CA 1
ATOM 1232 C C . GLU A 1 159 ? -0.429 5.681 -2.521 1.00 87.19 159 GLU A C 1
ATOM 1234 O O . GLU A 1 159 ? 0.012 4.939 -3.395 1.00 87.19 159 GLU A O 1
ATOM 1239 N N . LYS A 1 160 ? 0.374 6.236 -1.599 1.00 87.06 160 LYS A N 1
ATOM 1240 C CA . LYS A 1 160 ? 1.829 6.006 -1.591 1.00 87.06 160 LYS A CA 1
ATOM 1241 C C . LYS A 1 160 ? 2.145 4.518 -1.439 1.00 87.06 160 LYS A C 1
ATOM 1243 O O . LYS A 1 160 ? 3.015 4.006 -2.131 1.00 87.06 160 LYS A O 1
ATOM 1248 N N . ARG A 1 161 ? 1.410 3.798 -0.580 1.00 89.69 161 ARG A N 1
ATOM 1249 C CA . ARG A 1 161 ? 1.531 2.334 -0.450 1.00 89.69 161 ARG A CA 1
ATOM 1250 C C . ARG A 1 161 ? 1.283 1.626 -1.775 1.00 89.69 161 ARG A C 1
ATOM 1252 O O . ARG A 1 161 ? 2.007 0.689 -2.097 1.00 89.69 161 ARG A O 1
ATOM 1259 N N . ASN A 1 162 ? 0.249 2.029 -2.512 1.00 88.38 162 ASN A N 1
ATOM 1260 C CA . ASN A 1 162 ? -0.077 1.407 -3.794 1.00 88.38 162 ASN A CA 1
ATOM 1261 C C . ASN A 1 162 ? 1.026 1.644 -4.822 1.00 88.38 162 ASN A C 1
ATOM 1263 O O . ASN A 1 162 ? 1.349 0.716 -5.558 1.00 88.38 162 ASN A O 1
ATOM 1267 N N . ASP A 1 163 ? 1.661 2.817 -4.802 1.00 87.69 163 ASP A N 1
ATOM 1268 C CA . ASP A 1 163 ? 2.833 3.062 -5.639 1.00 87.69 163 ASP A CA 1
ATOM 1269 C C . ASP A 1 163 ? 3.986 2.116 -5.289 1.00 87.69 163 ASP A C 1
ATOM 1271 O O . ASP A 1 163 ? 4.638 1.614 -6.190 1.00 87.69 163 ASP A O 1
ATOM 1275 N N . TYR A 1 164 ? 4.244 1.830 -4.009 1.00 89.75 164 TYR A N 1
ATOM 1276 C CA . TYR A 1 164 ? 5.307 0.885 -3.637 1.00 89.75 164 TYR A CA 1
ATOM 1277 C C . TYR A 1 164 ? 4.962 -0.573 -3.973 1.00 89.75 164 TYR A C 1
ATOM 1279 O O . TYR A 1 164 ? 5.839 -1.340 -4.351 1.00 89.75 164 TYR A O 1
ATOM 1287 N N . ALA A 1 165 ? 3.692 -0.963 -3.845 1.00 89.25 165 ALA A N 1
ATOM 1288 C CA . ALA A 1 165 ? 3.258 -2.343 -4.061 1.00 89.25 165 ALA A CA 1
ATOM 1289 C C . ALA A 1 165 ? 3.017 -2.696 -5.538 1.00 89.25 165 ALA A C 1
ATOM 1291 O O . ALA A 1 165 ? 3.142 -3.859 -5.920 1.00 89.25 165 ALA A O 1
ATOM 1292 N N . HIS A 1 166 ? 2.609 -1.718 -6.348 1.00 85.75 166 HIS A N 1
ATOM 1293 C CA . HIS A 1 166 ? 2.136 -1.929 -7.721 1.00 85.75 166 HIS A CA 1
ATOM 1294 C C . HIS A 1 166 ? 2.707 -0.916 -8.721 1.00 85.75 166 HIS A C 1
ATOM 1296 O O . HIS A 1 166 ? 2.307 -0.917 -9.885 1.00 85.75 166 HIS A O 1
ATOM 1302 N N . GLY A 1 167 ? 3.588 -0.018 -8.277 1.00 84.94 167 GLY A N 1
ATOM 1303 C CA . GLY A 1 167 ? 4.203 0.979 -9.138 1.00 84.94 167 GLY A CA 1
ATOM 1304 C C . GLY A 1 167 ? 5.178 0.375 -10.137 1.00 84.94 167 GLY A C 1
ATOM 1305 O O . GLY A 1 167 ? 5.598 -0.777 -10.044 1.00 84.94 167 GLY A O 1
ATOM 1306 N N . MET A 1 168 ? 5.529 1.200 -11.117 1.00 84.81 168 MET A N 1
ATOM 1307 C CA . MET A 1 168 ? 6.567 0.884 -12.084 1.00 84.81 168 MET A CA 1
ATOM 1308 C C . MET A 1 168 ? 7.871 1.530 -11.644 1.00 84.81 168 MET A C 1
ATOM 1310 O O . MET A 1 168 ? 7.899 2.706 -11.270 1.00 84.81 168 MET A O 1
ATOM 1314 N N . PHE A 1 169 ? 8.949 0.762 -11.724 1.00 85.62 169 PHE A N 1
ATOM 1315 C CA . PHE A 1 169 ? 10.233 1.148 -11.172 1.00 85.62 169 PHE A CA 1
ATOM 1316 C C . PHE A 1 169 ? 11.361 0.948 -12.173 1.00 85.62 169 PHE A C 1
ATOM 1318 O O . PHE A 1 169 ? 11.469 -0.112 -12.780 1.00 85.62 169 PHE A O 1
ATOM 1325 N N . GLY A 1 170 ? 12.200 1.962 -12.315 1.00 84.50 170 GLY A N 1
ATOM 1326 C CA . GLY A 1 170 ? 13.445 1.903 -13.062 1.00 84.50 170 GLY A CA 1
ATOM 1327 C C . GLY A 1 170 ? 14.643 2.116 -12.145 1.00 84.50 170 GLY A C 1
ATOM 1328 O O . GLY A 1 170 ? 14.509 2.528 -10.992 1.00 84.50 170 GLY A O 1
ATOM 1329 N N . TYR A 1 171 ? 15.828 1.874 -12.685 1.00 84.06 171 TYR A N 1
ATOM 1330 C CA . TYR A 1 171 ? 17.087 2.182 -12.026 1.00 84.06 171 TYR A CA 1
ATOM 1331 C C . TYR A 1 171 ? 17.975 2.966 -12.985 1.00 84.06 171 TYR A C 1
ATOM 1333 O O . TYR A 1 171 ? 18.169 2.551 -14.129 1.00 84.06 171 TYR A O 1
ATOM 1341 N N . ASP A 1 172 ? 18.477 4.115 -12.541 1.00 84.12 172 ASP A N 1
ATOM 1342 C CA . ASP A 1 172 ? 19.492 4.867 -13.273 1.00 84.12 172 ASP A CA 1
ATOM 1343 C C . ASP A 1 172 ? 20.864 4.511 -12.701 1.00 84.12 172 ASP A C 1
ATOM 1345 O O . ASP A 1 172 ? 21.274 5.029 -11.661 1.00 84.12 172 ASP A O 1
ATOM 1349 N N . GLU A 1 173 ? 21.576 3.624 -13.398 1.00 79.44 173 GLU A N 1
ATOM 1350 C CA . GLU A 1 173 ? 22.913 3.162 -13.007 1.00 79.44 173 GLU A CA 1
ATOM 1351 C C . GLU A 1 173 ? 23.933 4.303 -12.908 1.00 79.44 173 GLU A C 1
ATOM 1353 O O . GLU A 1 173 ? 24.849 4.235 -12.093 1.00 79.44 173 GLU A O 1
ATOM 1358 N N . LYS A 1 174 ? 23.789 5.371 -13.706 1.00 81.44 174 LYS A N 1
ATOM 1359 C CA . LYS A 1 174 ? 24.758 6.479 -13.723 1.00 81.44 174 LYS A CA 1
ATOM 1360 C C . LYS A 1 174 ? 24.628 7.352 -12.490 1.00 81.44 174 LYS A C 1
ATOM 1362 O O . LYS A 1 174 ? 25.626 7.840 -11.968 1.00 81.44 174 LYS A O 1
ATOM 1367 N N . LYS A 1 175 ? 23.390 7.586 -12.067 1.00 79.44 175 LYS A N 1
ATOM 1368 C CA . LYS A 1 175 ? 23.083 8.373 -10.873 1.00 79.44 175 LYS A CA 1
ATOM 1369 C C . LYS A 1 175 ? 23.033 7.523 -9.608 1.00 79.44 175 LYS A C 1
ATOM 1371 O O . LYS A 1 175 ? 23.038 8.084 -8.519 1.00 79.44 175 LYS A O 1
ATOM 1376 N N . ASN A 1 176 ? 22.983 6.199 -9.754 1.00 74.62 176 ASN A N 1
ATOM 1377 C CA . ASN A 1 176 ? 22.767 5.255 -8.665 1.00 74.62 176 ASN A CA 1
ATOM 1378 C C . ASN A 1 176 ? 21.473 5.578 -7.890 1.00 74.62 176 ASN A C 1
ATOM 1380 O O . ASN A 1 176 ? 21.450 5.575 -6.659 1.00 74.62 176 ASN A O 1
ATOM 1384 N N . VAL A 1 177 ? 20.406 5.916 -8.627 1.00 80.81 177 VAL A N 1
ATOM 1385 C CA . VAL A 1 177 ? 19.093 6.263 -8.060 1.00 80.81 177 VAL A CA 1
ATOM 1386 C C . VAL A 1 177 ? 18.001 5.354 -8.597 1.00 80.81 177 VAL A C 1
ATOM 1388 O O . VAL A 1 177 ? 17.967 4.981 -9.773 1.00 80.81 177 VAL A O 1
ATOM 1391 N N . PHE A 1 178 ? 17.068 5.030 -7.713 1.00 84.25 178 PHE A N 1
ATOM 1392 C CA . PHE A 1 178 ? 15.841 4.344 -8.061 1.00 84.25 178 PHE A CA 1
ATOM 1393 C C . PHE A 1 178 ? 14.849 5.353 -8.631 1.00 84.25 178 PHE A C 1
ATOM 1395 O O . PHE A 1 178 ? 14.651 6.420 -8.060 1.00 84.25 178 PHE A O 1
ATOM 1402 N N . ILE A 1 179 ? 14.216 5.039 -9.755 1.00 87.31 179 ILE A N 1
ATOM 1403 C CA . ILE A 1 179 ? 13.224 5.914 -10.377 1.00 87.31 179 ILE A CA 1
ATOM 1404 C C . ILE A 1 179 ? 11.855 5.277 -10.219 1.00 87.31 179 ILE A C 1
ATOM 1406 O O . ILE A 1 179 ? 11.560 4.233 -10.797 1.00 87.31 179 ILE A O 1
ATOM 1410 N N . ARG A 1 180 ? 10.976 5.942 -9.477 1.00 87.25 180 ARG A N 1
ATOM 1411 C CA . ARG A 1 180 ? 9.562 5.588 -9.405 1.00 87.25 180 ARG A CA 1
ATOM 1412 C C . ARG A 1 180 ? 8.797 6.307 -10.507 1.00 87.25 180 ARG A C 1
ATOM 1414 O O . ARG A 1 180 ? 8.807 7.534 -10.576 1.00 87.25 180 ARG A O 1
ATOM 1421 N N . HIS A 1 181 ? 8.083 5.555 -11.336 1.00 85.06 181 HIS A N 1
ATOM 1422 C CA . HIS A 1 181 ? 7.190 6.114 -12.344 1.00 85.06 181 HIS A CA 1
ATOM 1423 C C . HIS A 1 181 ? 5.791 6.323 -11.756 1.00 85.06 181 HIS A C 1
ATOM 1425 O O . HIS A 1 181 ? 5.109 5.384 -11.344 1.00 85.06 181 HIS A O 1
ATOM 1431 N N . LEU A 1 182 ? 5.353 7.576 -11.727 1.00 82.50 182 LEU A N 1
ATOM 1432 C CA . LEU A 1 182 ? 4.063 8.001 -11.206 1.00 82.50 182 LEU A CA 1
ATOM 1433 C C . LEU A 1 182 ? 3.028 7.974 -12.330 1.00 82.50 182 LEU A C 1
ATOM 1435 O O . LEU A 1 182 ? 3.079 8.811 -13.223 1.00 82.50 182 LEU A O 1
ATOM 1439 N N . LEU A 1 183 ? 2.038 7.082 -12.251 1.00 76.31 183 LEU A N 1
ATOM 1440 C CA . LEU A 1 183 ? 0.965 6.927 -13.256 1.00 76.31 183 LEU A CA 1
ATOM 1441 C C . LEU A 1 183 ? -0.387 7.524 -12.818 1.00 76.31 183 LEU A C 1
ATOM 1443 O O . LEU A 1 183 ? -1.445 7.191 -13.350 1.00 76.31 183 LEU A O 1
ATOM 1447 N N . LYS A 1 184 ? -0.356 8.405 -11.814 1.00 69.56 184 LYS A N 1
ATOM 1448 C CA . LYS A 1 184 ? -1.537 8.826 -11.042 1.00 69.56 184 LYS A CA 1
ATOM 1449 C C . LYS A 1 184 ? -2.553 9.682 -11.798 1.00 69.56 184 LYS A C 1
ATOM 1451 O O . LYS A 1 184 ? -3.741 9.616 -11.497 1.00 69.56 184 LYS A O 1
ATOM 1456 N N . THR A 1 185 ? -2.116 10.510 -12.745 1.00 71.50 185 THR A N 1
ATOM 1457 C CA . THR A 1 185 ? -2.997 11.456 -13.449 1.00 71.50 185 THR A CA 1
ATOM 1458 C C . THR A 1 185 ? -3.229 11.016 -14.896 1.00 71.50 185 THR A C 1
ATOM 1460 O O . THR A 1 185 ? -2.389 10.315 -15.461 1.00 71.50 185 THR A O 1
ATOM 1463 N N . PRO A 1 186 ? -4.331 11.434 -15.550 1.00 69.81 186 PRO A N 1
ATOM 1464 C CA . PRO A 1 186 ? -4.508 11.209 -16.986 1.00 69.81 186 PRO A CA 1
ATOM 1465 C C . PRO A 1 186 ? -3.321 11.721 -17.816 1.00 69.81 186 PRO A C 1
ATOM 1467 O O . PRO A 1 186 ? -2.912 11.050 -18.758 1.00 69.81 186 PRO A O 1
ATOM 1470 N N . ALA A 1 187 ? -2.713 12.844 -17.416 1.00 67.94 187 ALA A N 1
ATOM 1471 C CA . ALA A 1 187 ? -1.497 13.369 -18.039 1.00 67.94 187 ALA A CA 1
ATOM 1472 C C . ALA A 1 187 ? -0.304 12.407 -17.883 1.00 67.94 187 ALA A C 1
ATOM 1474 O O . ALA A 1 187 ? 0.430 12.166 -18.840 1.00 67.94 187 ALA A O 1
ATOM 1475 N N . HIS A 1 188 ? -0.163 11.774 -16.715 1.00 71.12 188 HIS A N 1
ATOM 1476 C CA . HIS A 1 188 ? 0.875 10.774 -16.470 1.00 71.12 188 HIS A CA 1
ATOM 1477 C C . HIS A 1 188 ? 0.687 9.465 -17.249 1.00 71.12 188 HIS A C 1
ATOM 1479 O O . HIS A 1 188 ? 1.625 8.682 -17.357 1.00 71.12 188 HIS A O 1
ATOM 1485 N N . ARG A 1 189 ? -0.502 9.199 -17.802 1.00 69.00 189 ARG A N 1
ATOM 1486 C CA . ARG A 1 189 ? -0.711 8.019 -18.659 1.00 69.00 189 ARG A CA 1
ATOM 1487 C C . ARG A 1 189 ? -0.051 8.177 -20.028 1.00 69.00 189 ARG A C 1
ATOM 1489 O O . ARG A 1 189 ? 0.326 7.173 -20.618 1.00 69.00 189 ARG A O 1
ATOM 1496 N N . ALA A 1 190 ? 0.078 9.412 -20.518 1.00 74.56 190 ALA A N 1
ATOM 1497 C CA . ALA A 1 190 ? 0.783 9.714 -21.763 1.00 74.56 190 ALA A CA 1
ATOM 1498 C C . ALA A 1 190 ? 2.297 9.839 -21.531 1.00 74.56 190 ALA A C 1
ATOM 1500 O O . ALA A 1 190 ? 3.079 9.257 -22.278 1.00 74.56 190 ALA A O 1
ATOM 1501 N N . THR A 1 191 ? 2.694 10.532 -20.457 1.00 76.94 191 THR A N 1
ATOM 1502 C CA . THR A 1 191 ? 4.099 10.683 -20.055 1.00 76.94 191 THR A CA 1
ATOM 1503 C C . THR A 1 191 ? 4.204 10.516 -18.540 1.00 76.94 191 THR A C 1
ATOM 1505 O O . THR A 1 191 ? 3.886 11.461 -17.814 1.00 76.94 191 THR A O 1
ATOM 1508 N N . PRO A 1 192 ? 4.614 9.337 -18.039 1.00 78.31 192 PRO A N 1
ATOM 1509 C CA . PRO A 1 192 ? 4.705 9.088 -16.605 1.00 78.31 192 PRO A CA 1
ATOM 1510 C C . PRO A 1 192 ? 5.597 10.124 -15.927 1.00 78.31 192 PRO A C 1
ATOM 1512 O O . PRO A 1 192 ? 6.720 10.359 -16.374 1.00 78.31 192 PRO A O 1
ATOM 1515 N N . GLY A 1 193 ? 5.113 10.717 -14.834 1.00 81.00 193 GLY A N 1
ATOM 1516 C CA . GLY A 1 193 ? 5.989 11.485 -13.955 1.00 81.00 193 GLY A CA 1
ATOM 1517 C C . GLY A 1 193 ? 7.058 10.560 -13.378 1.00 81.00 193 GLY A C 1
ATOM 1518 O O . GLY A 1 193 ? 6.827 9.359 -13.238 1.00 81.00 193 GLY A O 1
ATOM 1519 N N . THR A 1 194 ? 8.221 11.097 -13.039 1.00 87.12 194 THR A N 1
ATOM 1520 C CA . THR A 1 194 ? 9.302 10.329 -12.413 1.00 87.12 194 THR A CA 1
ATOM 1521 C C . THR A 1 194 ? 9.700 10.963 -11.100 1.00 87.12 194 THR A C 1
ATOM 1523 O O . THR A 1 194 ? 9.785 12.185 -11.000 1.00 87.12 194 THR A O 1
ATOM 1526 N N . GLU A 1 195 ? 9.980 10.128 -10.115 1.00 88.75 195 GLU A N 1
ATOM 1527 C CA . GLU A 1 195 ? 10.496 10.536 -8.817 1.00 88.75 195 GLU A CA 1
ATOM 1528 C C . GLU A 1 195 ? 11.748 9.724 -8.520 1.00 88.75 195 GLU A C 1
ATOM 1530 O O . GLU A 1 195 ? 11.712 8.492 -8.538 1.00 88.75 195 GLU A O 1
ATOM 1535 N N . GLU A 1 196 ? 12.858 10.424 -8.307 1.00 90.94 196 GLU A N 1
ATOM 1536 C CA . GLU A 1 196 ? 14.108 9.807 -7.884 1.00 90.94 196 GLU A CA 1
ATOM 1537 C C . GLU A 1 196 ? 14.018 9.475 -6.394 1.00 90.94 196 GLU A C 1
ATOM 1539 O O . GLU A 1 196 ? 13.532 10.261 -5.583 1.00 90.94 196 GLU A O 1
ATOM 1544 N N . MET A 1 197 ? 14.481 8.286 -6.051 1.00 88.75 197 MET A N 1
ATOM 1545 C CA . MET A 1 197 ? 14.403 7.695 -4.731 1.00 88.75 197 MET A CA 1
ATOM 1546 C C . MET A 1 197 ? 15.787 7.155 -4.373 1.00 88.75 197 MET A C 1
ATOM 1548 O O . MET A 1 197 ? 16.463 6.505 -5.177 1.00 88.75 197 MET A O 1
ATOM 1552 N N . THR A 1 198 ? 16.181 7.396 -3.135 1.00 90.00 198 THR A N 1
ATOM 1553 C CA . THR A 1 198 ? 17.384 6.854 -2.504 1.00 90.00 198 THR A CA 1
ATOM 1554 C C . THR A 1 198 ? 17.003 5.879 -1.392 1.00 90.00 198 THR A C 1
ATOM 1556 O O . THR A 1 198 ? 15.847 5.833 -0.955 1.00 90.00 198 THR A O 1
ATOM 1559 N N . VAL A 1 199 ? 17.982 5.126 -0.888 1.00 89.62 199 VAL A N 1
ATOM 1560 C CA . VAL A 1 199 ? 17.812 4.280 0.306 1.00 89.62 199 VAL A CA 1
ATOM 1561 C C . VAL A 1 199 ? 17.265 5.092 1.483 1.00 89.62 199 VAL A C 1
ATOM 1563 O O . VAL A 1 199 ? 16.338 4.640 2.149 1.00 89.62 199 VAL A O 1
ATOM 1566 N N . ASP A 1 200 ? 17.750 6.320 1.674 1.00 92.75 200 ASP A N 1
ATOM 1567 C CA . ASP A 1 200 ? 17.289 7.204 2.750 1.00 92.75 200 ASP A CA 1
ATOM 1568 C C . ASP A 1 200 ? 15.806 7.556 2.595 1.00 92.75 200 ASP A C 1
ATOM 1570 O O . ASP A 1 200 ? 15.026 7.384 3.530 1.00 92.75 200 ASP A O 1
ATOM 1574 N N . THR A 1 201 ? 15.370 7.945 1.391 1.00 92.94 201 THR A N 1
ATOM 1575 C CA . THR A 1 201 ? 13.948 8.257 1.142 1.00 92.94 201 THR A CA 1
ATOM 1576 C C . THR A 1 201 ? 13.033 7.034 1.295 1.00 92.94 201 THR A C 1
ATOM 1578 O O . THR A 1 201 ? 11.873 7.165 1.691 1.00 92.94 201 THR A O 1
ATOM 1581 N N . LEU A 1 202 ? 13.535 5.823 1.015 1.00 92.81 202 LEU A N 1
ATOM 1582 C CA . LEU A 1 202 ? 12.817 4.578 1.305 1.00 92.81 202 LEU A CA 1
ATOM 1583 C C . LEU A 1 202 ? 12.748 4.317 2.813 1.00 92.81 202 LEU A C 1
ATOM 1585 O O . LEU A 1 202 ? 11.706 3.879 3.304 1.00 92.81 202 LEU A O 1
ATOM 1589 N N . GLY A 1 203 ? 13.821 4.623 3.544 1.00 95.06 203 GLY A N 1
ATOM 1590 C CA . GLY A 1 203 ? 13.865 4.594 5.004 1.00 95.06 203 GLY A CA 1
ATOM 1591 C C . GLY A 1 203 ? 12.802 5.501 5.622 1.00 95.06 203 GLY A C 1
ATOM 1592 O O . GLY A 1 203 ? 11.978 5.031 6.403 1.00 95.06 203 GLY A O 1
ATOM 1593 N N . GLU A 1 204 ? 12.725 6.757 5.183 1.00 95.56 204 GLU A N 1
ATOM 1594 C CA . GLU A 1 204 ? 11.705 7.712 5.636 1.00 95.56 204 GLU A CA 1
ATOM 1595 C C . GLU A 1 204 ? 10.277 7.218 5.357 1.00 95.56 204 GLU A C 1
ATOM 1597 O O . GLU A 1 204 ? 9.397 7.293 6.218 1.00 95.56 204 GLU A O 1
ATOM 1602 N N . ALA A 1 205 ? 10.029 6.676 4.160 1.00 94.56 205 ALA A N 1
ATOM 1603 C CA . ALA A 1 205 ? 8.727 6.113 3.809 1.00 94.56 205 ALA A CA 1
ATOM 1604 C C . ALA A 1 205 ? 8.381 4.872 4.656 1.00 94.56 205 ALA A C 1
ATOM 1606 O O . ALA A 1 205 ? 7.219 4.677 5.032 1.00 94.56 205 ALA A O 1
ATOM 1607 N N . SER A 1 206 ? 9.380 4.044 4.973 1.00 96.69 206 SER A N 1
ATOM 1608 C CA . SER A 1 206 ? 9.241 2.888 5.863 1.00 96.69 206 SER A CA 1
ATOM 1609 C C . SER A 1 206 ? 8.895 3.330 7.285 1.00 96.69 206 SER A C 1
ATOM 1611 O O . SER A 1 206 ? 7.949 2.800 7.873 1.00 96.69 206 SER A O 1
ATOM 1613 N N . ASP A 1 207 ? 9.593 4.330 7.820 1.00 97.50 207 ASP A N 1
ATOM 1614 C CA . ASP A 1 207 ? 9.348 4.857 9.163 1.00 97.50 207 ASP A CA 1
ATOM 1615 C C . ASP A 1 207 ? 7.960 5.493 9.282 1.00 97.50 207 ASP A C 1
ATOM 1617 O O . ASP A 1 207 ? 7.238 5.212 10.237 1.00 97.50 207 ASP A O 1
ATOM 1621 N N . GLN A 1 208 ? 7.501 6.221 8.260 1.00 97.00 208 GLN A N 1
ATOM 1622 C CA . GLN A 1 208 ? 6.124 6.729 8.217 1.00 97.00 208 GLN A CA 1
ATOM 1623 C C . GLN A 1 208 ? 5.083 5.599 8.314 1.00 97.00 208 GLN A C 1
ATOM 1625 O O . GLN A 1 208 ? 4.105 5.704 9.062 1.00 97.00 208 GLN A O 1
ATOM 1630 N N . ALA A 1 209 ? 5.276 4.497 7.580 1.00 97.38 209 ALA A N 1
ATOM 1631 C CA . ALA A 1 209 ? 4.380 3.341 7.646 1.00 97.38 209 ALA A CA 1
ATOM 1632 C C . ALA A 1 209 ? 4.442 2.647 9.020 1.00 97.38 209 ALA A C 1
ATOM 1634 O O . ALA A 1 209 ? 3.410 2.255 9.580 1.00 97.38 209 ALA A O 1
ATOM 1635 N N . ARG A 1 210 ? 5.647 2.536 9.589 1.00 98.25 210 ARG A N 1
ATOM 1636 C CA . ARG A 1 210 ? 5.886 1.980 10.922 1.00 98.25 210 ARG A CA 1
ATOM 1637 C C . ARG A 1 210 ? 5.212 2.809 12.013 1.00 98.25 210 ARG A C 1
ATOM 1639 O O . ARG A 1 210 ? 4.571 2.228 12.886 1.00 98.25 210 ARG A O 1
ATOM 1646 N N . ASP A 1 211 ? 5.280 4.132 11.951 1.00 98.38 211 ASP A N 1
ATOM 1647 C CA . ASP A 1 211 ? 4.658 5.029 12.929 1.00 98.38 211 ASP A CA 1
ATOM 1648 C C . ASP A 1 211 ? 3.134 4.888 12.952 1.00 98.38 211 ASP A C 1
ATOM 1650 O O . ASP A 1 211 ? 2.515 4.823 14.021 1.00 98.38 211 ASP A O 1
ATOM 1654 N N . LEU A 1 212 ? 2.508 4.762 11.776 1.00 98.38 212 LEU A N 1
ATOM 1655 C CA . LEU A 1 212 ? 1.078 4.463 11.672 1.00 98.38 212 LEU A CA 1
ATOM 165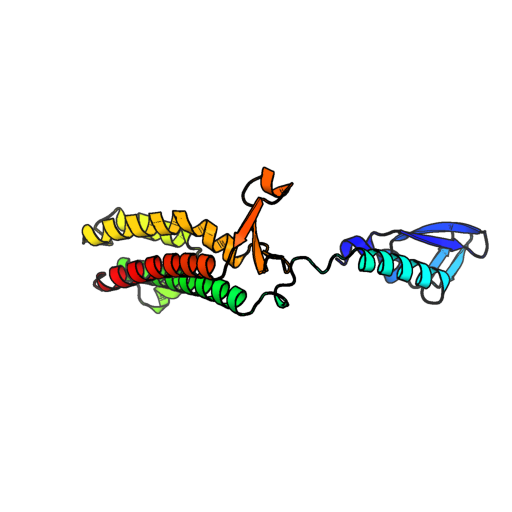6 C C . LEU A 1 212 ? 0.742 3.118 12.327 1.00 98.38 212 LEU A C 1
ATOM 1658 O O . LEU A 1 212 ? -0.246 3.015 13.062 1.00 98.38 212 LEU A O 1
ATOM 1662 N N . TRP A 1 213 ? 1.572 2.095 12.109 1.00 98.19 213 TRP A N 1
ATOM 1663 C CA . TRP A 1 213 ? 1.413 0.799 12.763 1.00 98.19 213 TRP A CA 1
ATOM 1664 C C . TRP A 1 213 ? 1.582 0.882 14.289 1.00 98.19 213 TRP A C 1
ATOM 1666 O O . TRP A 1 213 ? 0.737 0.344 15.009 1.00 98.19 213 TRP A O 1
ATOM 1676 N N . ILE A 1 214 ? 2.602 1.584 14.801 1.00 98.50 214 ILE A N 1
ATOM 1677 C CA . ILE A 1 214 ? 2.831 1.780 16.245 1.00 98.50 214 ILE A CA 1
ATOM 1678 C C . ILE A 1 214 ? 1.608 2.443 16.881 1.00 98.50 214 ILE A C 1
ATOM 1680 O O . ILE A 1 214 ? 1.098 1.971 17.901 1.00 98.50 214 ILE A O 1
ATOM 1684 N N . ARG A 1 215 ? 1.077 3.498 16.251 1.00 98.50 215 ARG A N 1
ATOM 1685 C CA . ARG A 1 215 ? -0.142 4.179 16.710 1.00 98.50 215 ARG A CA 1
ATOM 1686 C C . ARG A 1 215 ? -1.340 3.233 16.732 1.00 98.50 215 ARG A C 1
ATOM 1688 O O . ARG A 1 215 ? -2.037 3.164 17.745 1.00 98.50 215 ARG A O 1
ATOM 1695 N N . ALA A 1 216 ? -1.562 2.466 15.662 1.00 98.38 216 ALA A N 1
ATOM 1696 C CA . ALA A 1 216 ? -2.630 1.466 15.604 1.00 98.38 216 ALA A CA 1
ATOM 1697 C C . ALA A 1 216 ? -2.491 0.423 16.728 1.00 98.38 216 ALA A C 1
ATOM 1699 O O . ALA A 1 216 ? -3.460 0.106 17.422 1.00 98.38 216 ALA A O 1
ATOM 1700 N N . HIS A 1 217 ? -1.273 -0.074 16.951 1.00 97.81 217 HIS A N 1
ATOM 1701 C CA . HIS A 1 217 ? -0.959 -1.040 17.998 1.00 97.81 217 HIS A CA 1
ATOM 1702 C C . HIS A 1 217 ? -1.217 -0.478 19.405 1.00 97.81 217 HIS A C 1
ATOM 1704 O O . HIS A 1 217 ? -1.828 -1.155 20.237 1.00 97.81 217 HIS A O 1
ATOM 1710 N N . GLY A 1 218 ? -0.807 0.767 19.659 1.00 97.88 218 GLY A N 1
ATOM 1711 C CA . GLY A 1 218 ? -1.060 1.467 20.917 1.00 97.88 218 GLY A CA 1
ATOM 1712 C C . GLY A 1 218 ? -2.555 1.653 21.176 1.00 97.88 218 GLY A C 1
ATOM 1713 O O . GLY A 1 218 ? -3.057 1.292 22.241 1.00 97.88 218 GLY A O 1
ATOM 1714 N N . ILE A 1 219 ? -3.306 2.116 20.171 1.00 98.00 219 ILE A N 1
ATOM 1715 C CA . ILE A 1 219 ? -4.763 2.279 20.266 1.00 98.00 219 ILE A CA 1
ATOM 1716 C C . ILE A 1 219 ? -5.450 0.941 20.571 1.00 98.00 219 ILE A C 1
ATOM 1718 O O . ILE A 1 219 ? -6.290 0.868 21.470 1.00 98.00 219 ILE A O 1
ATOM 1722 N N . ARG A 1 220 ? -5.051 -0.136 19.884 1.00 96.75 220 ARG A N 1
ATOM 1723 C CA . ARG A 1 220 ? -5.544 -1.503 20.119 1.00 96.75 220 ARG A CA 1
ATOM 1724 C C . ARG A 1 220 ? -5.321 -1.984 21.555 1.00 96.75 220 ARG A C 1
ATOM 1726 O O . ARG A 1 220 ? -6.138 -2.756 22.063 1.00 96.75 220 ARG A O 1
ATOM 1733 N N . GLY A 1 221 ? -4.221 -1.583 22.192 1.00 96.25 221 GLY A N 1
ATOM 1734 C CA . GLY A 1 221 ? -3.932 -1.908 23.593 1.00 96.25 221 GLY A CA 1
ATOM 1735 C C . GLY A 1 221 ? -4.926 -1.278 24.572 1.00 96.25 221 GLY A C 1
ATOM 1736 O O . GLY A 1 221 ? -5.233 -1.874 25.598 1.00 96.25 221 GLY A O 1
ATOM 1737 N N . ARG A 1 222 ? -5.489 -0.115 24.223 1.00 97.06 222 ARG A N 1
ATOM 1738 C CA . ARG A 1 222 ? -6.460 0.619 25.055 1.00 97.06 222 ARG A CA 1
ATOM 1739 C C . ARG A 1 222 ? -7.906 0.157 24.860 1.00 97.06 222 ARG A C 1
ATOM 1741 O O . ARG A 1 222 ? -8.751 0.425 25.711 1.00 97.06 222 ARG A O 1
ATOM 1748 N N . LEU A 1 223 ? -8.205 -0.536 23.758 1.00 94.75 223 LEU A N 1
ATOM 1749 C CA . LEU A 1 223 ? -9.507 -1.168 23.537 1.00 94.75 223 LEU A CA 1
ATOM 1750 C C . LEU A 1 223 ? -9.657 -2.353 24.498 1.00 94.75 223 LEU A C 1
ATOM 1752 O O . LEU A 1 223 ? -9.086 -3.428 24.275 1.00 94.75 223 LEU A O 1
ATOM 1756 N N . ARG A 1 224 ? -10.410 -2.123 25.579 1.00 81.44 224 ARG A N 1
ATOM 1757 C CA . ARG A 1 224 ? -10.825 -3.156 26.535 1.00 81.44 224 ARG A CA 1
ATOM 1758 C C . ARG A 1 224 ? -11.733 -4.161 25.818 1.00 81.44 224 ARG A C 1
ATOM 1760 O O . ARG A 1 224 ? -12.636 -3.745 25.095 1.00 81.44 224 ARG A O 1
ATOM 1767 N N . THR A 1 225 ? -11.460 -5.451 26.000 1.00 61.06 225 THR A N 1
ATOM 1768 C CA . THR A 1 225 ? -12.370 -6.556 25.642 1.00 61.06 225 THR A CA 1
ATOM 1769 C C . THR A 1 225 ? -13.521 -6.632 26.628 1.00 61.06 225 THR A C 1
ATOM 1771 O O . THR A 1 225 ? -13.219 -6.515 27.837 1.00 61.06 225 THR A O 1
#

pLDDT: mean 89.44, std 11.35, range [44.62, 98.62]